Protein AF-A0A6A3S719-F1 (afdb_monomer_lite)

Foldseek 3Di:
DDDDDDDDDDDDDDDDDDDPDDDDDPPPPDPPPPPPVVVLLVVLVVVLVVQLVVLLVCQLPVNDPDDPDDQDPVSVCCLQCPPVLLVLLQVQLQVQQPPPRDDSLLVVLLVVVVVLCVVVVHDLVCLQDPVCCVVRVCNPVSDDSVSSVSSVVSNVCSVVPVPPDVPDDQPVPNDPPSVVVSVVVSVVSCCSNRPDPPSDDDDDDDDDDDDDDPVPVVVPPDDDDDPVPDDDD

InterPro domains:
  IPR029526 PiggyBac transposable element-derived protein [PF13843] (102-215)

Radius of gyration: 30.44 Å; chains: 1; bounding box: 66×51×104 Å

Organism: NCBI:txid53985

pLDDT: mean 74.03, std 17.92, range [33.59, 93.44]

Secondary structure (DSSP, 8-state):
--------------------SPPPPP----------HHHHHHHHHHHHHHHHHHHHHHHHHTT----SPPPPHHHHHHHHS-HHHHHHHHHHHHHHSTTSPPPHHHHHHHHHHHHHHHHHT--HHHHT-GGGTTT-GGGGTS--HHHHHHHHHHHHHGGGTT---TTS-PPTT---HHHHHHHHHHHHHHHHHH--TTT--PPP---------TTTGGGT------GGG----

Structure (mmCIF, N/CA/C/O backbone):
data_AF-A0A6A3S719-F1
#
_entry.id   AF-A0A6A3S719-F1
#
loop_
_atom_site.group_PDB
_atom_site.id
_atom_site.type_symbol
_atom_site.label_atom_id
_atom_site.label_alt_id
_atom_site.label_comp_id
_atom_site.label_asym_id
_atom_site.label_entity_id
_atom_site.label_seq_id
_atom_site.pdbx_PDB_ins_code
_atom_site.Cartn_x
_atom_site.Cartn_y
_atom_site.Cartn_z
_atom_site.occupancy
_atom_site.B_iso_or_equiv
_atom_site.auth_seq_id
_atom_site.auth_comp_id
_atom_site.auth_asym_id
_atom_site.auth_atom_id
_atom_site.pdbx_PDB_model_num
ATOM 1 N N . MET A 1 1 ? -31.106 7.020 76.640 1.00 35.53 1 MET A N 1
ATOM 2 C CA . MET A 1 1 ? -29.972 7.706 77.283 1.00 35.53 1 MET A CA 1
ATOM 3 C C . MET A 1 1 ? -28.750 6.840 77.066 1.00 35.53 1 MET A C 1
ATOM 5 O O . MET A 1 1 ? -28.859 5.635 77.247 1.00 35.53 1 MET A O 1
ATOM 9 N N . SER A 1 2 ? -27.704 7.479 76.549 1.00 37.97 2 SER A N 1
ATOM 10 C CA . SER A 1 2 ? -26.345 7.021 76.220 1.00 37.97 2 SER A CA 1
ATOM 11 C C . SER A 1 2 ? -25.646 6.345 77.423 1.00 37.97 2 SER A C 1
ATOM 13 O O . SER A 1 2 ? -26.167 6.447 78.529 1.00 37.97 2 SER A O 1
ATOM 15 N N . ASP A 1 3 ? -24.557 5.576 77.336 1.00 33.59 3 ASP A N 1
ATOM 16 C CA . ASP A 1 3 ? -23.326 5.623 76.527 1.00 33.59 3 ASP A CA 1
ATOM 17 C C . ASP A 1 3 ? -22.765 4.181 76.374 1.00 33.59 3 ASP A C 1
ATOM 19 O O . ASP A 1 3 ? -22.961 3.353 77.258 1.00 33.59 3 ASP A O 1
ATOM 23 N N . THR A 1 4 ? -22.316 3.745 75.192 1.00 44.72 4 THR A N 1
ATOM 24 C CA . THR A 1 4 ? -20.926 3.770 74.674 1.00 44.72 4 THR A CA 1
ATOM 25 C C . THR A 1 4 ? -19.952 2.858 75.431 1.00 44.72 4 THR A C 1
ATOM 27 O O . THR A 1 4 ? -19.555 3.191 76.535 1.00 44.72 4 THR A O 1
ATOM 30 N N . GLU A 1 5 ? -19.485 1.781 74.785 1.00 36.22 5 GLU A N 1
ATOM 31 C CA . GLU A 1 5 ? -18.048 1.468 74.708 1.00 36.22 5 GLU A CA 1
ATOM 32 C C . GLU A 1 5 ? -17.743 0.488 73.562 1.00 36.22 5 GLU A C 1
ATOM 34 O O . GLU A 1 5 ? -18.238 -0.636 73.489 1.00 36.22 5 GLU A O 1
ATOM 39 N N . SER A 1 6 ? -16.935 0.983 72.626 1.00 44.44 6 SER A N 1
ATOM 40 C CA . SER A 1 6 ? -16.323 0.252 71.523 1.00 44.44 6 SER A CA 1
ATOM 41 C C . SER A 1 6 ? -15.226 -0.670 72.045 1.00 44.44 6 SER A C 1
ATOM 43 O O . SER A 1 6 ? -14.416 -0.266 72.875 1.00 44.44 6 SER A O 1
ATOM 45 N N . SER A 1 7 ? -15.111 -1.876 71.496 1.00 36.59 7 SER A N 1
ATOM 46 C CA . SER A 1 7 ? -13.895 -2.683 71.626 1.00 36.59 7 SER A CA 1
ATOM 47 C C . SER A 1 7 ? -13.663 -3.481 70.349 1.00 36.59 7 SER A C 1
ATOM 49 O O . SER A 1 7 ? -14.271 -4.518 70.097 1.00 36.59 7 SER A O 1
ATOM 51 N N . SER A 1 8 ? -12.768 -2.937 69.529 1.00 41.28 8 SER A N 1
ATOM 52 C CA . SER A 1 8 ? -12.088 -3.600 68.425 1.00 41.28 8 SER A CA 1
ATOM 53 C C . SER A 1 8 ? -11.378 -4.864 68.911 1.00 41.28 8 SER A C 1
ATOM 55 O O . SER A 1 8 ? -10.509 -4.781 69.778 1.00 41.28 8 SER A O 1
ATOM 57 N N . SER A 1 9 ? -11.692 -6.014 68.323 1.00 39.50 9 SER A N 1
ATOM 58 C CA . SER A 1 9 ? -10.885 -7.229 68.459 1.00 39.50 9 SER A CA 1
ATOM 59 C C . SER A 1 9 ? -10.387 -7.638 67.077 1.00 39.50 9 SER A C 1
ATOM 61 O O . SER A 1 9 ? -11.116 -8.196 66.262 1.00 39.50 9 SER A O 1
ATOM 63 N N . SER A 1 10 ? -9.132 -7.282 66.809 1.00 38.84 10 SER A N 1
ATOM 64 C CA . SER A 1 10 ? -8.313 -7.848 65.737 1.00 38.84 10 SER A CA 1
ATOM 65 C C . SER A 1 10 ? -8.195 -9.371 65.913 1.00 38.84 10 SER A C 1
ATOM 67 O O . SER A 1 10 ? -8.309 -9.857 67.043 1.00 38.84 10 SER A O 1
ATOM 69 N N . PRO A 1 11 ? -7.983 -10.135 64.828 1.00 41.12 11 PRO A N 1
ATOM 70 C CA . PRO A 1 11 ? -8.066 -11.586 64.873 1.00 41.12 11 PRO A CA 1
ATOM 71 C C . PRO A 1 11 ? -6.915 -12.163 65.697 1.00 41.12 11 PRO A C 1
ATOM 73 O O . PRO A 1 11 ? -5.758 -11.773 65.552 1.00 41.12 11 PRO A O 1
ATOM 76 N N . SER A 1 12 ? -7.261 -13.083 66.593 1.00 41.91 12 SER A N 1
ATOM 77 C CA . SER A 1 12 ? -6.307 -13.852 67.376 1.00 41.91 12 SER A CA 1
ATOM 78 C C . SER A 1 12 ? -5.638 -14.894 66.482 1.00 41.91 12 SER A C 1
ATOM 80 O O . SER A 1 12 ? -6.240 -15.926 66.177 1.00 41.91 12 SER A O 1
ATOM 82 N N . ASP A 1 13 ? -4.390 -14.636 66.109 1.00 43.12 13 ASP A N 1
ATOM 83 C CA . ASP A 1 13 ? -3.469 -15.676 65.670 1.00 43.12 13 ASP A CA 1
ATOM 84 C C . ASP A 1 13 ? -3.176 -16.590 66.862 1.00 43.12 13 ASP A C 1
ATOM 86 O O . ASP A 1 13 ? -2.492 -16.209 67.812 1.00 43.12 13 ASP A O 1
ATOM 90 N N . ASN A 1 14 ? -3.722 -17.803 66.833 1.00 43.25 14 ASN A N 1
ATOM 91 C CA . ASN A 1 14 ? -3.217 -18.894 67.653 1.00 43.25 14 ASN A CA 1
ATOM 92 C C . ASN A 1 14 ? -3.206 -20.170 66.811 1.00 43.25 14 ASN A C 1
ATOM 94 O O . ASN A 1 14 ? -4.228 -20.826 66.598 1.00 43.25 14 ASN A O 1
ATOM 98 N N . GLU A 1 15 ? -2.018 -20.484 66.302 1.00 47.81 15 GLU A N 1
ATOM 99 C CA . GLU A 1 15 ? -1.696 -21.745 65.654 1.00 47.81 15 GLU A CA 1
ATOM 100 C C . GLU A 1 15 ? -1.788 -22.901 66.660 1.00 47.81 15 GLU A C 1
ATOM 102 O O . GLU A 1 15 ? -1.109 -22.928 67.685 1.00 47.81 15 GLU A O 1
ATOM 107 N N . GLY A 1 16 ? -2.607 -23.898 66.327 1.00 38.47 16 GLY A N 1
ATOM 108 C CA . GLY A 1 16 ? -2.650 -25.208 66.971 1.00 38.47 16 GLY A CA 1
ATOM 109 C C . GLY A 1 16 ? -2.831 -26.279 65.899 1.00 38.47 16 GLY A C 1
ATOM 110 O O . GLY A 1 16 ? -3.941 -26.546 65.450 1.00 38.47 16 GLY A O 1
ATOM 111 N N . CYS A 1 17 ? -1.712 -26.835 65.441 1.00 45.47 17 CYS A N 1
ATOM 112 C CA . CYS A 1 17 ? -1.585 -27.780 64.334 1.00 45.47 17 CYS A CA 1
ATOM 113 C C . CYS A 1 17 ? -2.404 -29.073 64.523 1.00 45.47 17 CYS A C 1
ATOM 115 O O . CYS A 1 17 ? -2.189 -29.803 65.487 1.00 45.47 17 CYS A O 1
ATOM 117 N N . SER A 1 18 ? -3.284 -29.388 63.562 1.00 45.81 18 SER A N 1
ATOM 118 C CA . SER A 1 18 ? -3.719 -30.756 63.226 1.00 45.81 18 SER A CA 1
ATOM 119 C C . SER A 1 18 ? -4.665 -30.730 62.016 1.00 45.81 18 SER A C 1
ATOM 121 O O . SER A 1 18 ? -5.883 -30.751 62.182 1.00 45.81 18 SER A O 1
ATOM 123 N N . SER A 1 19 ? -4.113 -30.650 60.800 1.00 47.03 19 SER A N 1
ATOM 124 C CA . SER A 1 19 ? -4.704 -31.187 59.556 1.00 47.03 19 SER A CA 1
ATOM 125 C C . SER A 1 19 ? -3.954 -30.617 58.348 1.00 47.03 19 SER A C 1
ATOM 127 O O . SER A 1 19 ? -4.382 -29.639 57.739 1.00 47.03 19 SER A O 1
ATOM 129 N N . THR A 1 20 ? -2.862 -31.262 57.946 1.00 52.44 20 THR A N 1
ATOM 130 C CA . THR A 1 20 ? -2.285 -31.161 56.593 1.00 52.44 20 THR A CA 1
ATOM 131 C C . THR A 1 20 ? -3.167 -31.895 55.572 1.00 52.44 20 THR A C 1
ATOM 133 O O . THR A 1 20 ? -2.703 -32.724 54.795 1.00 52.44 20 THR A O 1
ATOM 136 N N . ALA A 1 21 ? -4.469 -31.620 55.591 1.00 61.06 21 ALA A N 1
ATOM 137 C CA . ALA A 1 21 ? -5.407 -32.084 54.584 1.00 61.06 21 ALA A CA 1
ATOM 138 C C . ALA A 1 21 ? -5.881 -30.866 53.802 1.00 61.06 21 ALA A C 1
ATOM 140 O O . ALA A 1 21 ? -6.332 -29.882 54.394 1.00 61.06 21 ALA A O 1
ATOM 141 N N . TRP A 1 22 ? -5.755 -30.942 52.479 1.00 58.97 22 TRP A N 1
ATOM 142 C CA . TRP A 1 22 ? -6.372 -30.002 51.555 1.00 58.97 22 TRP A CA 1
ATOM 143 C C . TRP A 1 22 ? -7.837 -29.810 51.956 1.00 58.97 22 TRP A C 1
ATOM 145 O O . TRP A 1 22 ? -8.610 -30.768 51.955 1.00 58.97 22 TRP A O 1
ATOM 155 N N . ARG A 1 23 ? -8.210 -28.591 52.352 1.00 68.50 23 ARG A N 1
ATOM 156 C CA . ARG A 1 23 ? -9.617 -28.232 52.519 1.00 68.50 23 ARG A CA 1
ATOM 157 C C . ARG A 1 23 ? -10.106 -27.704 51.187 1.00 68.50 23 ARG A C 1
ATOM 159 O O . ARG A 1 23 ? -9.498 -26.794 50.629 1.00 68.50 23 ARG A O 1
ATOM 166 N N . PHE A 1 24 ? -11.183 -28.296 50.688 1.00 65.56 24 PHE A N 1
ATOM 167 C CA . PHE A 1 24 ? -11.928 -27.699 49.595 1.00 65.56 24 PHE A CA 1
ATOM 168 C C . PHE A 1 24 ? -12.425 -26.335 50.068 1.00 65.56 24 PHE A C 1
ATOM 170 O O . PHE A 1 24 ? -12.977 -26.214 51.162 1.00 65.56 24 PHE A O 1
ATOM 177 N N . VAL A 1 25 ? -12.145 -25.308 49.274 1.00 70.56 25 VAL A N 1
ATOM 178 C CA . VAL A 1 25 ? -12.815 -24.020 49.418 1.00 70.56 25 VAL A CA 1
ATOM 179 C C . VAL A 1 25 ? -14.273 -24.283 49.060 1.00 70.56 25 VAL A C 1
ATOM 181 O O . VAL A 1 25 ? -14.524 -24.904 48.026 1.00 70.56 25 VAL A O 1
ATOM 184 N N . ASP A 1 26 ? -15.209 -23.889 49.926 1.00 70.94 26 ASP A N 1
ATOM 185 C CA . ASP A 1 26 ? -16.631 -23.927 49.587 1.00 70.94 26 ASP A CA 1
ATOM 186 C C . ASP A 1 26 ? -16.804 -23.131 48.300 1.00 70.94 26 ASP A C 1
ATOM 188 O O . ASP A 1 26 ? -16.443 -21.954 48.262 1.00 70.94 26 ASP A O 1
ATOM 192 N N . ASP A 1 27 ? -17.266 -23.806 47.247 1.00 62.12 27 ASP A N 1
ATOM 193 C CA . ASP A 1 27 ? -17.420 -23.224 45.921 1.00 62.12 27 ASP A CA 1
ATOM 194 C C . ASP A 1 27 ? -18.345 -22.011 46.091 1.00 62.12 27 ASP A C 1
ATOM 196 O O . ASP A 1 27 ? -19.532 -22.198 46.406 1.00 62.12 27 ASP A O 1
ATOM 200 N N . PRO A 1 28 ? -17.845 -20.757 46.003 1.00 65.56 28 PRO A N 1
ATOM 201 C CA . PRO A 1 28 ? -18.764 -19.644 45.949 1.00 65.56 28 PRO A CA 1
ATOM 202 C C . PRO A 1 28 ? -19.622 -19.948 44.733 1.00 65.56 28 PRO A C 1
ATOM 204 O O . PRO A 1 28 ? -19.086 -20.273 43.677 1.00 65.56 28 PRO A O 1
ATOM 207 N N . ASN A 1 29 ? -20.941 -19.928 44.908 1.00 55.78 29 ASN A N 1
ATOM 208 C CA . ASN A 1 29 ? -21.898 -20.162 43.838 1.00 55.78 29 ASN A CA 1
ATOM 209 C C . ASN A 1 29 ? -21.745 -19.001 42.838 1.00 55.78 29 ASN A C 1
ATOM 211 O O . ASN A 1 29 ? -22.467 -18.005 42.877 1.00 55.78 29 ASN A O 1
ATOM 215 N N . MET A 1 30 ? -20.679 -19.064 42.047 1.00 56.66 30 MET A N 1
ATOM 216 C CA . MET A 1 30 ? -20.214 -18.033 41.153 1.00 56.66 30 MET A CA 1
ATOM 217 C C . MET A 1 30 ? -20.918 -18.363 39.856 1.00 56.66 30 MET A C 1
ATOM 219 O O . MET A 1 30 ? -20.420 -19.112 39.018 1.00 56.66 30 MET A O 1
ATOM 223 N N . GLU A 1 31 ? -22.139 -17.850 39.727 1.00 54.09 31 GLU A N 1
ATOM 224 C CA . GLU A 1 31 ? -22.754 -17.713 38.419 1.00 54.09 31 GLU A CA 1
ATOM 225 C C . GLU A 1 31 ? -21.826 -16.819 37.593 1.00 54.09 31 GLU A C 1
ATOM 227 O O . GLU A 1 31 ? -21.892 -15.590 37.637 1.00 54.09 31 GLU A O 1
ATOM 232 N N . LEU A 1 32 ? -20.915 -17.452 36.853 1.00 54.19 32 LEU A N 1
ATOM 233 C CA . LEU A 1 32 ? -20.286 -16.857 35.691 1.00 54.19 32 LEU A CA 1
ATOM 234 C C . LEU A 1 32 ? -21.426 -16.584 34.716 1.00 54.19 32 LEU A C 1
ATOM 236 O O . LEU A 1 32 ? -21.787 -17.433 33.902 1.00 54.19 32 LEU A O 1
ATOM 240 N N . ARG A 1 33 ? -22.036 -15.402 34.837 1.00 55.09 33 ARG A N 1
ATOM 241 C CA . ARG A 1 33 ? -22.803 -14.816 33.748 1.00 55.09 33 ARG A CA 1
ATOM 242 C C . ARG A 1 33 ? -21.819 -14.611 32.611 1.00 55.09 33 ARG A C 1
ATOM 244 O O . ARG A 1 33 ? -21.124 -13.603 32.544 1.00 55.09 33 ARG A O 1
ATOM 251 N N . VAL A 1 34 ? -21.703 -15.626 31.767 1.00 58.56 34 VAL A N 1
ATOM 252 C CA . VAL A 1 34 ? -21.145 -15.465 30.436 1.00 58.56 34 VAL A CA 1
ATOM 253 C C . VAL A 1 34 ? -22.213 -14.670 29.700 1.00 58.56 34 VAL A C 1
ATOM 255 O O . VAL A 1 34 ? -23.157 -15.247 29.165 1.00 58.56 34 VAL A O 1
ATOM 258 N N . ASP A 1 35 ? -22.136 -13.340 29.800 1.00 64.56 35 ASP A N 1
ATOM 259 C CA . ASP A 1 35 ? -22.838 -12.465 28.865 1.00 64.56 35 ASP A CA 1
ATOM 260 C C . ASP A 1 35 ? -22.552 -12.984 27.454 1.00 64.56 35 ASP A C 1
ATOM 262 O O . ASP A 1 35 ? -21.458 -13.502 27.200 1.00 64.56 35 ASP A O 1
ATOM 266 N N . ASP A 1 36 ? -23.538 -12.905 26.561 1.00 79.62 36 ASP A N 1
ATOM 267 C CA . ASP A 1 36 ? -23.387 -13.408 25.201 1.00 79.62 36 ASP A CA 1
ATOM 268 C C . ASP A 1 36 ? -22.171 -12.728 24.550 1.00 79.62 36 ASP A C 1
ATOM 270 O O . ASP A 1 36 ? -22.167 -11.529 24.248 1.00 79.62 36 ASP A O 1
ATOM 274 N N . VAL A 1 37 ? -21.084 -13.494 24.431 1.00 82.12 37 VAL A N 1
ATOM 275 C CA . VAL A 1 37 ? -19.787 -13.009 23.953 1.00 82.12 37 VAL A CA 1
ATOM 276 C C . VAL A 1 37 ? -19.943 -12.481 22.530 1.00 82.12 37 VAL A C 1
ATOM 278 O O . VAL A 1 37 ? -19.274 -11.517 22.163 1.00 82.12 37 VAL A O 1
ATOM 281 N N . GLU A 1 38 ? -20.855 -13.060 21.745 1.00 83.19 38 GLU A N 1
ATOM 282 C CA . GLU A 1 38 ? -21.141 -12.608 20.388 1.00 83.19 38 GLU A CA 1
ATOM 283 C C . GLU A 1 38 ? -21.769 -11.212 20.396 1.00 83.19 38 GLU A C 1
ATOM 285 O O . GLU A 1 38 ? -21.301 -10.336 19.668 1.00 83.19 38 GLU A O 1
ATOM 290 N N . ASP A 1 39 ? -22.745 -10.957 21.270 1.00 86.25 39 ASP A N 1
ATOM 291 C CA . ASP A 1 39 ? -23.367 -9.634 21.405 1.00 86.25 39 ASP A CA 1
ATOM 292 C C . ASP A 1 39 ? -22.363 -8.574 21.873 1.00 86.25 39 ASP A C 1
ATOM 294 O O . ASP A 1 39 ? -22.350 -7.450 21.355 1.00 86.25 39 ASP A O 1
ATOM 298 N N . PHE A 1 40 ? -21.479 -8.928 22.812 1.00 87.81 40 PHE A N 1
ATOM 299 C CA . PHE A 1 40 ? -20.405 -8.040 23.255 1.00 87.81 40 PHE A CA 1
ATOM 300 C C . PHE A 1 40 ? -19.447 -7.692 22.105 1.00 87.81 40 PHE A C 1
ATOM 302 O O . PHE A 1 40 ? -19.190 -6.511 21.851 1.00 87.81 40 PHE A O 1
ATOM 309 N N . LEU A 1 41 ? -18.955 -8.701 21.376 1.00 88.94 41 LEU A N 1
ATOM 310 C CA . LEU A 1 41 ? -18.045 -8.507 20.244 1.00 88.94 41 LEU A CA 1
ATOM 311 C C . LEU A 1 41 ? -18.709 -7.715 19.109 1.00 88.94 41 LEU A C 1
ATOM 313 O O . LEU A 1 41 ? -18.093 -6.805 18.554 1.00 88.94 41 LEU A O 1
ATOM 317 N N . LEU A 1 42 ? -19.975 -8.001 18.795 1.00 89.31 42 LEU A N 1
ATOM 318 C CA . LEU A 1 42 ? -20.746 -7.265 17.791 1.00 89.31 42 LEU A CA 1
ATOM 319 C C . LEU A 1 42 ? -20.964 -5.804 18.193 1.00 89.31 42 LEU A C 1
ATOM 321 O O . LEU A 1 42 ? -20.892 -4.916 17.340 1.00 89.31 42 LEU A O 1
ATOM 325 N N . CYS A 1 43 ? -21.223 -5.537 19.475 1.00 89.69 43 CYS A N 1
ATOM 326 C CA . CYS A 1 43 ? -21.356 -4.179 19.995 1.00 89.69 43 CYS A CA 1
ATOM 327 C C . CYS A 1 43 ? -20.050 -3.391 19.815 1.00 89.69 43 CYS A C 1
ATOM 329 O O . CYS A 1 43 ? -20.061 -2.302 19.234 1.00 89.69 43 CYS A O 1
ATOM 331 N N . LYS A 1 44 ? -18.918 -3.986 20.212 1.00 91.19 44 LYS A N 1
ATOM 332 C CA . LYS A 1 44 ? -17.582 -3.401 20.035 1.00 91.19 44 LYS A CA 1
ATOM 333 C C . LYS A 1 44 ? -17.253 -3.135 18.567 1.00 91.19 44 LYS A C 1
ATOM 335 O O . LYS A 1 44 ? -16.907 -2.007 18.217 1.00 91.19 44 LYS A O 1
ATOM 340 N N . ALA A 1 45 ? -17.481 -4.115 17.692 1.00 90.06 45 ALA A N 1
ATOM 341 C CA . ALA A 1 45 ? -17.245 -3.973 16.258 1.00 90.06 45 ALA A CA 1
ATOM 342 C C . ALA A 1 45 ? -18.083 -2.843 15.633 1.00 90.06 45 ALA A C 1
ATOM 344 O O . ALA A 1 45 ? -17.584 -2.077 14.812 1.00 90.06 45 ALA A O 1
ATOM 345 N N . ARG A 1 46 ? -19.353 -2.683 16.029 1.00 91.38 46 ARG A N 1
ATOM 346 C CA . ARG A 1 46 ? -20.207 -1.592 15.522 1.00 91.38 46 ARG A CA 1
ATOM 347 C C . ARG A 1 46 ? -19.689 -0.211 15.928 1.00 91.38 46 ARG A C 1
ATOM 349 O O . ARG A 1 46 ? -19.689 0.699 15.098 1.00 91.38 46 ARG A O 1
ATOM 356 N N . ASN A 1 47 ? -19.243 -0.054 17.173 1.00 91.38 47 ASN A N 1
ATOM 357 C CA . ASN A 1 47 ? -18.685 1.210 17.661 1.00 91.38 47 ASN A CA 1
ATOM 358 C C . ASN A 1 47 ? -17.355 1.547 16.972 1.00 91.38 47 ASN A C 1
ATOM 360 O O . ASN A 1 47 ? -17.139 2.688 16.548 1.00 91.38 47 ASN A O 1
ATOM 364 N N . GLU A 1 48 ? -16.491 0.542 16.814 1.00 92.75 48 GLU A N 1
ATOM 365 C CA . GLU A 1 48 ? -15.220 0.665 16.105 1.00 92.75 48 GLU A CA 1
ATOM 366 C C . GLU A 1 48 ? -15.445 1.074 14.644 1.00 92.75 48 GLU A C 1
ATOM 368 O O . GLU A 1 48 ? -14.906 2.090 14.207 1.00 92.75 48 GLU A O 1
ATOM 373 N N . VAL A 1 49 ? -16.319 0.369 13.914 1.00 92.06 49 VAL A N 1
ATOM 374 C CA . VAL A 1 49 ? -16.623 0.657 12.502 1.00 92.06 49 VAL A CA 1
ATOM 375 C C . VAL A 1 49 ? -17.095 2.095 12.306 1.00 92.06 49 VAL A C 1
ATOM 377 O O . VAL A 1 49 ? -16.633 2.759 11.380 1.00 92.06 49 VAL A O 1
ATOM 380 N N . ASN A 1 50 ? -17.975 2.608 13.169 1.00 88.75 50 ASN A N 1
ATOM 381 C CA . ASN A 1 50 ? -18.443 3.991 13.060 1.00 88.75 50 ASN A CA 1
ATOM 382 C C . ASN A 1 50 ? -17.284 4.988 13.187 1.00 88.75 50 ASN A C 1
ATOM 384 O O . ASN A 1 50 ? -17.141 5.878 12.347 1.00 88.75 50 ASN A O 1
ATOM 388 N N . THR A 1 51 ? -16.415 4.785 14.177 1.00 90.50 51 THR A N 1
ATOM 389 C CA . THR A 1 51 ? -15.259 5.656 14.422 1.00 90.50 51 THR A CA 1
ATOM 390 C C . THR A 1 51 ? -14.242 5.577 13.281 1.00 90.50 51 THR A C 1
ATOM 392 O O . THR A 1 51 ? -13.768 6.603 12.792 1.00 90.50 51 THR A O 1
ATOM 395 N N . VAL A 1 52 ? -13.930 4.370 12.803 1.00 90.94 52 VAL A N 1
ATOM 396 C CA . VAL A 1 52 ? -13.013 4.157 11.674 1.00 90.94 52 VAL A CA 1
ATOM 397 C C . VAL A 1 52 ? -13.567 4.809 10.405 1.00 90.94 52 VAL A C 1
ATOM 399 O O . VAL A 1 52 ? -12.841 5.515 9.704 1.00 90.94 52 VAL A O 1
ATOM 402 N N . LEU A 1 53 ? -14.865 4.652 10.122 1.00 87.81 53 LEU A N 1
ATOM 403 C CA . LEU A 1 53 ? -15.514 5.297 8.978 1.00 87.81 53 LEU A CA 1
ATOM 404 C C . LEU A 1 53 ? -15.465 6.825 9.071 1.00 87.81 53 LEU A C 1
ATOM 406 O O . LEU A 1 53 ? -15.274 7.483 8.048 1.00 87.81 53 LEU A O 1
ATOM 410 N N . GLU A 1 54 ? -15.627 7.400 10.260 1.00 86.44 54 GLU A N 1
ATOM 411 C CA . GLU A 1 54 ? -15.481 8.841 10.473 1.00 86.44 54 GLU A CA 1
ATOM 412 C C . GLU A 1 54 ? -14.048 9.315 10.229 1.00 86.44 54 GLU A C 1
ATOM 414 O O . GLU A 1 54 ? -13.854 10.303 9.519 1.00 86.44 54 GLU A O 1
ATOM 419 N N . ARG A 1 55 ? -13.038 8.588 10.723 1.00 88.62 55 ARG A N 1
ATOM 420 C CA . ARG A 1 55 ? -11.622 8.904 10.469 1.00 88.62 55 ARG A CA 1
ATOM 421 C C . ARG A 1 55 ? -11.278 8.819 8.983 1.00 88.62 55 ARG A C 1
ATOM 423 O O . ARG A 1 55 ? -10.649 9.734 8.452 1.00 88.62 55 ARG A O 1
ATOM 430 N N . LEU A 1 56 ? -11.748 7.778 8.293 1.00 87.62 56 LEU A N 1
ATOM 431 C CA . LEU A 1 56 ? -11.580 7.617 6.845 1.00 87.62 56 LEU A CA 1
ATOM 432 C C . LEU A 1 56 ? -12.228 8.772 6.068 1.00 87.62 56 LEU A C 1
ATOM 434 O O . LEU A 1 56 ? -11.606 9.344 5.171 1.00 87.62 56 LEU A O 1
ATOM 438 N N . ARG A 1 57 ? -13.455 9.167 6.437 1.00 81.50 57 ARG A N 1
ATOM 439 C CA . ARG A 1 57 ? -14.124 10.332 5.836 1.00 81.50 57 ARG A CA 1
ATOM 440 C C . ARG A 1 57 ? -13.367 11.624 6.125 1.00 81.50 57 ARG A C 1
ATOM 442 O O . ARG A 1 57 ? -13.145 12.394 5.199 1.00 81.50 57 ARG A O 1
ATOM 449 N N . GLY A 1 58 ? -12.939 11.838 7.368 1.00 80.88 58 GLY A N 1
ATOM 450 C CA . GLY A 1 58 ? -12.196 13.024 7.789 1.00 80.88 58 GLY A CA 1
ATOM 451 C C . GLY A 1 58 ? -10.890 13.198 7.017 1.00 80.88 58 GLY A C 1
ATOM 452 O O . GLY A 1 58 ? -10.600 14.304 6.561 1.00 80.88 58 GLY A O 1
ATOM 453 N N . ARG A 1 59 ? -10.154 12.103 6.785 1.00 79.50 59 ARG A N 1
ATOM 454 C CA . ARG A 1 59 ? -8.951 12.110 5.939 1.00 79.50 59 ARG A CA 1
ATOM 455 C C . ARG A 1 59 ? -9.266 12.424 4.478 1.00 79.50 59 ARG A C 1
ATOM 457 O O . ARG A 1 59 ? -8.520 13.170 3.856 1.00 79.50 59 ARG A O 1
ATOM 464 N N . LYS A 1 60 ? -10.387 11.925 3.949 1.00 73.12 60 LYS A N 1
ATOM 465 C CA . LYS A 1 60 ? -10.819 12.207 2.572 1.00 73.12 60 LYS A CA 1
ATOM 466 C C . LYS A 1 60 ? -11.276 13.659 2.363 1.00 73.12 60 LYS A C 1
ATOM 468 O O . LYS A 1 60 ? -11.021 14.228 1.306 1.00 73.12 60 LYS A O 1
ATOM 473 N N . THR A 1 61 ? -12.008 14.247 3.311 1.00 65.44 61 THR A N 1
ATOM 474 C CA . THR A 1 61 ? -12.698 15.540 3.111 1.00 65.44 61 THR A CA 1
ATOM 475 C C . THR A 1 61 ? -12.079 16.709 3.873 1.00 65.44 61 THR A C 1
ATOM 477 O O . THR A 1 61 ? -12.628 17.811 3.839 1.00 65.44 61 THR A O 1
ATOM 480 N N . GLY A 1 62 ? -10.960 16.501 4.577 1.00 62.44 62 GLY A N 1
ATOM 481 C CA . GLY A 1 62 ? -10.323 17.537 5.396 1.00 62.44 62 GLY A CA 1
ATOM 482 C C . GLY A 1 62 ? -11.224 18.049 6.526 1.00 62.44 62 GLY A C 1
ATOM 483 O O . GLY A 1 62 ? -11.140 19.216 6.899 1.00 62.44 62 GLY A O 1
ATOM 484 N N . GLY A 1 63 ? -12.135 17.207 7.029 1.00 57.84 63 GLY A N 1
ATOM 485 C CA . GLY A 1 63 ? -13.114 17.580 8.059 1.00 57.84 63 GLY A CA 1
ATOM 486 C C . GLY A 1 63 ? -14.325 18.377 7.554 1.00 57.84 63 GLY A C 1
ATOM 487 O O . GLY A 1 63 ? -15.174 18.766 8.354 1.00 57.84 63 GLY A O 1
ATOM 488 N N . GLY A 1 64 ? -14.447 18.608 6.242 1.00 55.50 64 GLY A N 1
ATOM 489 C CA . GLY A 1 64 ? -15.642 19.200 5.645 1.00 55.50 64 GLY A CA 1
ATOM 490 C C . GLY A 1 64 ? -16.771 18.180 5.481 1.00 55.50 64 GLY A C 1
ATOM 491 O O . GLY A 1 64 ? -16.531 17.025 5.115 1.00 55.50 64 GLY A O 1
ATOM 492 N N . VAL A 1 65 ? -18.015 18.614 5.709 1.00 52.16 65 VAL A N 1
ATOM 493 C CA . VAL A 1 65 ? -19.223 17.861 5.340 1.00 52.16 65 VAL A CA 1
ATOM 494 C C . VAL A 1 65 ? -19.277 17.8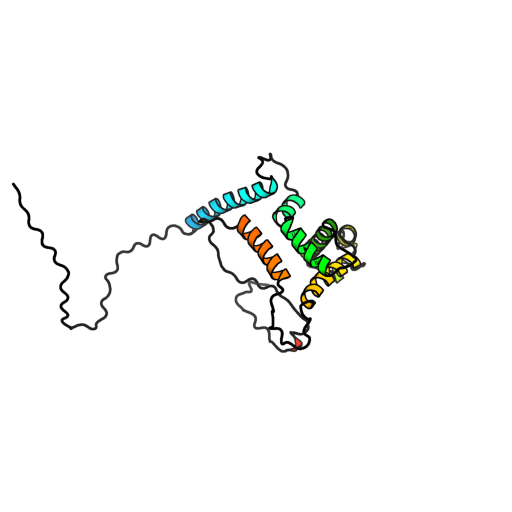00 3.813 1.00 52.16 65 VAL A C 1
ATOM 496 O O . VAL A 1 65 ? -19.793 18.706 3.167 1.00 52.16 65 VAL A O 1
ATOM 499 N N . SER A 1 66 ? -18.687 16.764 3.218 1.00 56.41 66 SER A N 1
ATOM 500 C CA . SER A 1 66 ? -18.870 16.511 1.791 1.00 56.41 66 SER A CA 1
ATOM 501 C C . SER A 1 66 ? -20.162 15.736 1.602 1.00 56.41 66 SER A C 1
ATOM 503 O O . SER A 1 66 ? -20.291 14.593 2.047 1.00 56.41 66 SER A O 1
ATOM 505 N N . GLU A 1 67 ? -21.083 16.360 0.877 1.00 56.56 67 GLU A N 1
ATOM 506 C CA . GLU A 1 67 ? -22.175 15.695 0.177 1.00 56.56 67 GLU A CA 1
ATOM 507 C C . GLU A 1 67 ? -21.653 14.507 -0.648 1.00 56.56 67 GLU A C 1
ATOM 509 O O . GLU A 1 67 ? -20.456 14.415 -0.941 1.00 56.56 67 GLU A O 1
ATOM 514 N N . GLN A 1 68 ? -22.574 13.603 -0.989 1.00 59.84 68 GLN A N 1
ATOM 515 C CA . GLN A 1 68 ? -22.417 12.294 -1.638 1.00 59.84 68 GLN A CA 1
ATOM 516 C C . GLN A 1 68 ? -21.592 12.327 -2.944 1.00 59.84 68 GLN A C 1
ATOM 518 O O . GLN A 1 68 ? -22.098 12.086 -4.038 1.00 59.84 68 GLN A O 1
ATOM 523 N N . ARG A 1 69 ? -20.292 12.602 -2.850 1.00 68.00 69 ARG A N 1
ATOM 524 C CA . ARG A 1 69 ? -19.347 12.507 -3.957 1.00 68.00 69 ARG A CA 1
ATOM 525 C C . ARG A 1 69 ? -18.900 11.056 -4.085 1.00 68.00 69 ARG A C 1
ATOM 527 O O . ARG A 1 69 ? -18.438 10.457 -3.111 1.00 68.00 69 ARG A O 1
ATOM 534 N N . SER A 1 70 ? -19.000 10.513 -5.296 1.00 72.62 70 SER A N 1
ATOM 535 C CA . SER A 1 70 ? -18.475 9.188 -5.637 1.00 72.62 70 SER A CA 1
ATOM 536 C C . SER A 1 70 ? -17.016 9.055 -5.192 1.00 72.62 70 SER A C 1
ATOM 538 O O . SER A 1 70 ? -16.207 9.948 -5.452 1.00 72.62 70 SER A O 1
ATOM 540 N N . VAL A 1 71 ? -16.685 7.957 -4.512 1.00 74.56 71 VAL A N 1
ATOM 541 C CA . VAL A 1 71 ? -15.309 7.632 -4.118 1.00 74.56 71 VAL A CA 1
ATOM 542 C C . VAL A 1 71 ? -14.536 7.205 -5.360 1.00 74.56 71 VAL A C 1
ATOM 544 O O . VAL A 1 71 ? -14.931 6.253 -6.030 1.00 74.56 71 VAL A O 1
ATOM 547 N N . SER A 1 72 ? -13.469 7.933 -5.685 1.00 81.00 72 SER A N 1
ATOM 548 C CA . SER A 1 72 ? -12.560 7.566 -6.771 1.00 81.00 72 SER A CA 1
ATOM 549 C C . SER A 1 72 ? -11.471 6.602 -6.278 1.00 81.00 72 SER A C 1
ATOM 551 O O . SER A 1 72 ? -11.209 6.518 -5.080 1.00 81.00 72 SER A O 1
ATOM 553 N N . VAL A 1 73 ? -10.810 5.884 -7.194 1.00 78.81 73 VAL A N 1
ATOM 554 C CA . VAL A 1 73 ? -9.644 5.043 -6.851 1.00 78.81 73 VAL A CA 1
ATOM 555 C C . VAL A 1 73 ? -8.511 5.891 -6.269 1.00 78.81 73 VAL A C 1
ATOM 557 O O . VAL A 1 73 ? -7.859 5.461 -5.324 1.00 78.81 73 VAL A O 1
ATOM 560 N N . ALA A 1 74 ? -8.322 7.114 -6.776 1.00 79.25 74 ALA A N 1
ATOM 561 C CA . ALA A 1 74 ? -7.343 8.051 -6.234 1.00 79.25 74 ALA A CA 1
ATOM 562 C C . ALA A 1 74 ? -7.662 8.408 -4.775 1.00 79.25 74 ALA A C 1
ATOM 564 O O . ALA A 1 74 ? -6.774 8.340 -3.937 1.00 79.25 74 ALA A O 1
ATOM 565 N N . ASP A 1 75 ? -8.939 8.640 -4.444 1.00 78.56 75 ASP A N 1
ATOM 566 C CA . ASP A 1 75 ? -9.351 8.928 -3.062 1.00 78.56 75 ASP A CA 1
ATOM 567 C C . ASP A 1 75 ? -8.991 7.775 -2.107 1.00 78.56 75 ASP A C 1
ATOM 569 O O . ASP A 1 75 ? -8.690 8.007 -0.941 1.00 78.56 75 ASP A O 1
ATOM 573 N N . ILE A 1 76 ? -9.066 6.524 -2.579 1.00 83.19 76 ILE A N 1
ATOM 574 C CA . ILE A 1 76 ? -8.711 5.343 -1.779 1.00 83.19 76 ILE A CA 1
ATOM 575 C C . ILE A 1 76 ? -7.194 5.260 -1.616 1.00 83.19 76 ILE A C 1
ATOM 577 O O . ILE A 1 76 ? -6.718 4.982 -0.519 1.00 83.19 76 ILE A O 1
ATOM 581 N N . LEU A 1 77 ? -6.436 5.506 -2.686 1.00 83.81 77 LEU A N 1
ATOM 582 C CA . LEU A 1 77 ? -4.978 5.499 -2.629 1.00 83.81 77 LEU A CA 1
ATOM 583 C C . LEU A 1 77 ? -4.454 6.595 -1.697 1.00 83.81 77 LEU A C 1
ATOM 585 O O . LEU A 1 77 ? -3.620 6.286 -0.857 1.00 83.81 77 LEU A O 1
ATOM 589 N N . ASP A 1 78 ? -5.000 7.810 -1.749 1.00 83.56 78 ASP A N 1
ATOM 590 C CA . ASP A 1 78 ? -4.576 8.940 -0.907 1.00 83.56 78 ASP A CA 1
ATOM 591 C C . ASP A 1 78 ? -4.775 8.680 0.597 1.00 83.56 78 ASP A C 1
ATOM 593 O O . ASP A 1 78 ? -4.035 9.198 1.436 1.00 83.56 78 ASP A O 1
ATOM 597 N N . VAL A 1 79 ? -5.756 7.847 0.966 1.00 86.81 79 VAL A N 1
ATOM 598 C CA . VAL A 1 79 ? -5.967 7.443 2.365 1.00 86.81 79 VAL A CA 1
ATOM 599 C C . VAL A 1 79 ? -4.786 6.627 2.895 1.00 86.81 79 VAL A C 1
ATOM 601 O O . VAL A 1 79 ? -4.405 6.811 4.052 1.00 86.81 79 VAL A O 1
ATOM 604 N N . TRP A 1 80 ? -4.225 5.742 2.065 1.00 85.88 80 TRP A N 1
ATOM 605 C CA . TRP A 1 80 ? -3.191 4.773 2.451 1.00 85.88 80 TRP A CA 1
ATOM 606 C C . TRP A 1 80 ? -1.773 5.166 2.012 1.00 85.88 80 TRP A C 1
ATOM 608 O O . TRP A 1 80 ? -0.797 4.671 2.571 1.00 85.88 80 TRP A O 1
ATOM 618 N N . LEU A 1 81 ? -1.655 6.053 1.027 1.00 87.44 81 LEU A N 1
ATOM 619 C CA . LEU A 1 81 ? -0.418 6.567 0.444 1.00 87.44 81 LEU A CA 1
ATOM 620 C C . LEU A 1 81 ? -0.392 8.089 0.574 1.00 87.44 81 LEU A C 1
ATOM 622 O O . LEU A 1 81 ? -0.321 8.809 -0.419 1.00 87.44 81 LEU A O 1
ATOM 626 N N . ASP A 1 82 ? -0.467 8.583 1.808 1.00 85.69 82 ASP A N 1
ATOM 627 C CA . ASP A 1 82 ? -0.401 10.022 2.036 1.00 85.69 82 ASP A CA 1
ATOM 628 C C . ASP A 1 82 ? 0.963 10.617 1.629 1.00 85.69 82 ASP A C 1
ATOM 630 O O . ASP A 1 82 ? 1.956 9.910 1.397 1.00 85.69 82 ASP A O 1
ATOM 634 N N . ASP A 1 83 ? 1.026 11.948 1.561 1.00 88.06 83 ASP A N 1
ATOM 635 C CA . ASP A 1 83 ? 2.232 12.677 1.157 1.00 88.06 83 ASP A CA 1
ATOM 636 C C . ASP A 1 83 ? 3.467 12.296 1.984 1.00 88.06 83 ASP A C 1
ATOM 638 O O . ASP A 1 83 ? 4.588 12.340 1.475 1.00 88.06 83 ASP A O 1
ATOM 642 N N . SER A 1 84 ? 3.291 11.898 3.249 1.00 89.00 84 SER A N 1
ATOM 643 C CA . SER A 1 84 ? 4.404 11.513 4.116 1.00 89.00 84 SER A CA 1
ATOM 644 C C . SER A 1 84 ? 5.025 10.185 3.678 1.00 89.00 84 SER A C 1
ATOM 646 O O . SER A 1 84 ? 6.255 10.074 3.604 1.00 89.00 84 SER A O 1
ATOM 648 N N . ILE A 1 85 ? 4.189 9.211 3.306 1.00 88.94 85 ILE A N 1
ATOM 649 C CA . ILE A 1 85 ? 4.618 7.910 2.786 1.00 88.94 85 ILE A CA 1
ATOM 650 C C . ILE A 1 85 ? 5.242 8.086 1.406 1.00 88.94 85 ILE A C 1
ATOM 652 O O . ILE A 1 85 ? 6.357 7.609 1.175 1.00 88.94 85 ILE A O 1
ATOM 656 N N . LEU A 1 86 ? 4.578 8.820 0.508 1.00 90.25 86 LEU A N 1
ATOM 657 C CA . LEU A 1 86 ? 5.089 9.067 -0.840 1.00 90.25 86 LEU A CA 1
ATOM 658 C C . LEU A 1 86 ? 6.423 9.818 -0.809 1.00 90.25 86 LEU A C 1
ATOM 660 O O . LEU A 1 86 ? 7.347 9.458 -1.540 1.00 90.25 86 LEU A O 1
ATOM 664 N N . LEU A 1 87 ? 6.575 10.815 0.067 1.00 91.06 87 LEU A N 1
ATOM 665 C CA . LEU A 1 87 ? 7.833 11.540 0.238 1.00 91.06 87 LEU A CA 1
ATOM 666 C C . LEU A 1 87 ? 8.935 10.638 0.800 1.00 91.06 87 LEU A C 1
ATOM 668 O O . LEU A 1 87 ? 10.070 10.682 0.316 1.00 91.06 87 LEU A O 1
ATOM 672 N N . ALA A 1 88 ? 8.620 9.814 1.803 1.00 89.12 88 ALA A N 1
ATOM 673 C CA . ALA A 1 88 ? 9.582 8.889 2.389 1.00 89.12 88 ALA A CA 1
ATOM 674 C C . ALA A 1 88 ? 10.058 7.853 1.361 1.00 89.12 88 ALA A C 1
ATOM 676 O O . ALA A 1 88 ? 11.265 7.621 1.245 1.00 89.12 88 ALA A O 1
ATOM 677 N N . PHE A 1 89 ? 9.131 7.302 0.577 1.00 88.69 89 PHE A N 1
ATOM 678 C CA . PHE A 1 89 ? 9.420 6.319 -0.459 1.00 88.69 89 PHE A CA 1
ATOM 679 C C . PHE A 1 89 ? 10.216 6.930 -1.618 1.00 88.69 89 PHE A C 1
ATOM 681 O O . PHE A 1 89 ? 11.255 6.403 -2.018 1.00 88.69 89 PHE A O 1
ATOM 688 N N . LYS A 1 90 ? 9.812 8.115 -2.084 1.00 90.69 90 LYS A N 1
ATOM 689 C CA . LYS A 1 90 ? 10.540 8.888 -3.095 1.00 90.69 90 LYS A CA 1
ATOM 690 C C . LYS A 1 90 ? 11.962 9.223 -2.650 1.00 90.69 90 LYS A C 1
ATOM 692 O O . LYS A 1 90 ? 12.897 9.067 -3.430 1.00 90.69 90 LYS A O 1
ATOM 697 N N . SER A 1 91 ? 12.144 9.673 -1.407 1.00 89.00 91 SER A N 1
ATOM 698 C CA . SER A 1 91 ? 13.469 9.966 -0.845 1.00 89.00 91 SER A CA 1
ATOM 699 C C . SER A 1 91 ? 14.360 8.725 -0.834 1.00 89.00 91 SER A C 1
ATOM 701 O O . SER A 1 91 ? 15.543 8.820 -1.155 1.00 89.00 91 SER A O 1
ATOM 703 N N . PHE A 1 92 ? 13.791 7.570 -0.486 1.00 86.69 92 PHE A N 1
ATOM 704 C CA . PHE A 1 92 ? 14.504 6.297 -0.460 1.00 86.69 92 PHE A CA 1
ATOM 705 C C . PHE A 1 92 ? 14.967 5.881 -1.861 1.00 86.69 92 PHE A C 1
ATOM 707 O O . PHE A 1 92 ? 16.157 5.656 -2.078 1.00 86.69 92 PHE A O 1
ATOM 714 N N . VAL A 1 93 ? 14.056 5.883 -2.838 1.00 88.44 93 VAL A N 1
ATOM 715 C CA . VAL A 1 93 ? 14.351 5.565 -4.245 1.00 88.44 93 VAL A CA 1
ATOM 716 C C . VAL A 1 93 ? 15.400 6.519 -4.827 1.00 88.44 93 VAL A C 1
ATOM 718 O O . VAL A 1 93 ? 16.407 6.087 -5.390 1.00 88.44 93 VAL A O 1
ATOM 721 N N . ASN A 1 94 ? 15.212 7.825 -4.635 1.00 89.50 94 ASN A N 1
ATOM 722 C CA . ASN A 1 94 ? 16.077 8.856 -5.210 1.00 89.50 94 ASN A CA 1
ATOM 723 C C . ASN A 1 94 ? 17.450 8.944 -4.558 1.00 89.50 94 ASN A C 1
ATOM 725 O O . ASN A 1 94 ? 18.378 9.473 -5.171 1.00 89.50 94 ASN A O 1
ATOM 729 N N . SER A 1 95 ? 17.618 8.388 -3.356 1.00 84.94 95 SER A N 1
ATOM 730 C CA . SER A 1 95 ? 18.955 8.175 -2.815 1.00 84.94 95 SER A CA 1
ATOM 731 C C . SER A 1 95 ? 19.776 7.316 -3.788 1.00 84.94 95 SER A C 1
ATOM 733 O O . SER A 1 95 ? 20.962 7.587 -3.991 1.00 84.94 95 SER A O 1
ATOM 735 N N . SER A 1 96 ? 19.144 6.317 -4.417 1.00 82.00 96 SER A N 1
ATOM 736 C CA . SER A 1 96 ? 19.779 5.274 -5.226 1.00 82.00 96 SER A CA 1
ATOM 737 C C . SER A 1 96 ? 19.843 5.536 -6.724 1.00 82.00 96 SER A C 1
ATOM 739 O O . SER A 1 96 ? 20.667 4.922 -7.394 1.00 82.00 96 SER A O 1
ATOM 741 N N . LEU A 1 97 ? 19.063 6.491 -7.233 1.00 82.38 97 LEU A N 1
ATOM 742 C CA . LEU A 1 97 ? 18.933 6.756 -8.671 1.00 82.38 97 LEU A CA 1
ATOM 743 C C . LEU A 1 97 ? 19.668 7.992 -9.196 1.00 82.38 97 LEU A C 1
ATOM 745 O O . LEU A 1 97 ? 19.453 8.369 -10.340 1.00 82.38 97 LEU A O 1
ATOM 749 N N . GLN A 1 98 ? 20.545 8.643 -8.429 1.00 74.06 98 GLN A N 1
ATOM 750 C CA . GLN A 1 98 ? 21.229 9.847 -8.926 1.00 74.06 98 GLN A CA 1
ATOM 751 C C . GLN A 1 98 ? 22.055 9.551 -10.198 1.00 74.06 98 GLN A C 1
ATOM 753 O O . GLN A 1 98 ? 22.867 8.622 -10.172 1.00 74.06 98 GLN A O 1
ATOM 758 N N . PRO A 1 99 ? 21.896 10.324 -11.299 1.00 73.25 99 PRO A N 1
ATOM 759 C CA . PRO A 1 99 ? 21.178 11.608 -11.438 1.00 73.25 99 PRO A CA 1
ATOM 760 C C . PRO A 1 99 ? 19.704 11.532 -11.902 1.00 73.25 99 PRO A C 1
ATOM 762 O O . PRO A 1 99 ? 19.042 12.563 -11.994 1.00 73.25 99 PRO A O 1
ATOM 765 N N . ASP A 1 100 ? 19.185 10.349 -12.212 1.00 84.88 100 ASP A N 1
ATOM 766 C CA . ASP A 1 100 ? 17.868 10.114 -12.812 1.00 84.88 100 ASP A CA 1
ATOM 767 C C . ASP A 1 100 ? 16.747 10.022 -11.751 1.00 84.88 100 ASP A C 1
ATOM 769 O O . ASP A 1 100 ? 16.191 8.965 -11.452 1.00 84.88 100 ASP A O 1
ATOM 773 N N . ILE A 1 101 ? 16.462 11.166 -11.127 1.00 88.19 101 ILE A N 1
ATOM 774 C CA . ILE A 1 101 ? 15.513 11.309 -10.015 1.00 88.19 101 ILE A CA 1
ATOM 775 C C . ILE A 1 101 ? 14.076 11.003 -10.470 1.00 88.19 101 ILE A C 1
ATOM 777 O O . ILE A 1 101 ? 13.587 11.546 -11.456 1.00 88.19 101 ILE A O 1
ATOM 781 N N . VAL A 1 102 ? 13.371 10.207 -9.671 1.00 91.31 102 VAL A N 1
ATOM 782 C CA . VAL A 1 102 ? 11.967 9.826 -9.848 1.00 91.31 102 VAL A CA 1
ATOM 783 C C . VAL A 1 102 ? 11.043 10.905 -9.282 1.00 91.31 102 VAL A C 1
ATOM 785 O O . VAL A 1 102 ? 11.188 11.356 -8.136 1.00 91.31 102 VAL A O 1
ATOM 788 N N . SER A 1 103 ? 10.069 11.317 -10.089 1.00 92.19 103 SER A N 1
ATOM 789 C CA . SER A 1 103 ? 8.968 12.201 -9.701 1.00 92.19 103 SER A CA 1
ATOM 790 C C . SER A 1 103 ? 7.880 11.461 -8.909 1.00 92.19 103 SER A C 1
ATOM 792 O O . SER A 1 103 ? 7.805 10.237 -8.907 1.00 92.19 103 SER A O 1
ATOM 794 N N . THR A 1 104 ? 6.997 12.197 -8.228 1.00 90.19 104 THR A N 1
ATOM 795 C CA . THR A 1 104 ? 5.876 11.575 -7.495 1.00 90.19 104 THR A CA 1
ATOM 796 C C . THR A 1 104 ? 4.921 10.854 -8.451 1.00 90.19 104 THR A C 1
ATOM 798 O O . THR A 1 104 ? 4.453 9.766 -8.140 1.00 90.19 104 THR A O 1
ATOM 801 N N . GLN A 1 105 ? 4.698 11.415 -9.644 1.00 90.00 105 GLN A N 1
ATOM 802 C CA . GLN A 1 105 ? 3.860 10.792 -10.666 1.00 90.00 105 GLN A CA 1
ATOM 803 C C . GLN A 1 105 ? 4.454 9.473 -11.169 1.00 90.00 105 GLN A C 1
ATOM 805 O O . GLN A 1 105 ? 3.736 8.488 -11.283 1.00 90.00 105 GLN A O 1
ATOM 810 N N . GLU A 1 106 ? 5.763 9.430 -11.430 1.00 91.88 106 GLU A N 1
ATOM 811 C CA . GLU A 1 106 ? 6.430 8.180 -11.809 1.00 91.88 106 GLU A CA 1
ATOM 812 C C . GLU A 1 106 ? 6.361 7.141 -10.687 1.00 91.88 106 GLU A C 1
ATOM 814 O O . GLU A 1 106 ? 6.161 5.964 -10.964 1.00 91.88 106 GLU A O 1
ATOM 819 N N . LEU A 1 107 ? 6.479 7.554 -9.423 1.00 91.56 107 LEU A N 1
ATOM 820 C CA . LEU A 1 107 ? 6.334 6.638 -8.294 1.00 91.56 107 LEU A CA 1
ATOM 821 C C . LEU A 1 107 ? 4.916 6.052 -8.207 1.00 91.56 107 LEU A C 1
ATOM 823 O O . LEU A 1 107 ? 4.766 4.860 -7.956 1.00 91.56 107 LEU A O 1
ATOM 827 N N . LEU A 1 108 ? 3.884 6.859 -8.468 1.00 90.50 108 LEU A N 1
ATOM 828 C CA . LEU A 1 108 ? 2.502 6.380 -8.553 1.00 90.50 108 LEU A CA 1
ATOM 829 C C . LEU A 1 108 ? 2.310 5.413 -9.727 1.00 90.50 108 LEU A C 1
ATOM 831 O O . LEU A 1 108 ? 1.705 4.363 -9.546 1.00 90.50 108 LEU A O 1
ATOM 835 N N . SER A 1 109 ? 2.889 5.705 -10.893 1.00 91.69 109 SER A N 1
ATOM 836 C CA . SER A 1 109 ? 2.896 4.783 -12.036 1.00 91.69 109 SER A CA 1
ATOM 837 C C . SER A 1 109 ? 3.637 3.473 -11.734 1.00 91.69 109 SER A C 1
ATOM 839 O O . SER A 1 109 ? 3.236 2.412 -12.205 1.00 91.69 109 SER A O 1
ATOM 841 N N . PHE A 1 110 ? 4.700 3.515 -10.926 1.00 93.19 110 PHE A N 1
ATOM 842 C CA . PHE A 1 110 ? 5.384 2.313 -10.448 1.00 93.19 110 PHE A CA 1
ATOM 843 C C . PHE A 1 110 ? 4.472 1.481 -9.533 1.00 93.19 110 PHE A C 1
ATOM 845 O O . PHE A 1 110 ? 4.336 0.277 -9.742 1.00 93.19 110 PHE A O 1
ATOM 852 N N . ILE A 1 111 ? 3.797 2.120 -8.571 1.00 91.69 111 ILE A N 1
ATOM 853 C CA . ILE A 1 111 ? 2.825 1.460 -7.682 1.00 91.69 111 ILE A CA 1
ATOM 854 C C . ILE A 1 111 ? 1.657 0.877 -8.488 1.00 91.69 111 ILE A C 1
ATOM 856 O O . ILE A 1 111 ? 1.217 -0.235 -8.211 1.00 91.69 111 ILE A O 1
ATOM 860 N N . GLU A 1 112 ? 1.182 1.581 -9.515 1.00 91.25 112 GLU A N 1
ATOM 861 C CA . GLU A 1 112 ? 0.142 1.084 -10.417 1.00 91.25 112 GLU A CA 1
ATOM 862 C C . GLU A 1 112 ? 0.558 -0.238 -11.079 1.00 91.25 112 GLU A C 1
ATOM 864 O O . GLU A 1 112 ? -0.225 -1.187 -11.111 1.00 91.25 112 GLU A O 1
ATOM 869 N N . VAL A 1 113 ? 1.804 -0.343 -11.555 1.00 92.69 113 VAL A N 1
ATOM 870 C CA . VAL A 1 113 ? 2.328 -1.603 -12.101 1.00 92.69 113 VAL A CA 1
ATOM 871 C C . VAL A 1 113 ? 2.323 -2.707 -11.042 1.00 92.69 113 VAL A C 1
ATOM 873 O O . VAL A 1 113 ? 1.851 -3.799 -11.339 1.00 92.69 113 VAL A O 1
ATOM 876 N N . GLU A 1 114 ? 2.781 -2.446 -9.815 1.00 93.00 114 GLU A N 1
ATOM 877 C CA . GLU A 1 114 ? 2.754 -3.440 -8.722 1.00 93.00 114 GLU A CA 1
ATOM 878 C C . GLU A 1 114 ? 1.331 -3.935 -8.404 1.00 93.00 114 GLU A C 1
ATOM 880 O O . GLU A 1 114 ? 1.109 -5.129 -8.167 1.00 93.00 114 GLU A O 1
ATOM 885 N N . LEU A 1 115 ? 0.337 -3.044 -8.469 1.00 91.00 115 LEU A N 1
ATOM 886 C CA . LEU A 1 115 ? -1.073 -3.406 -8.312 1.00 91.00 115 LEU A CA 1
ATOM 887 C C . LEU A 1 115 ? -1.558 -4.301 -9.459 1.00 91.00 115 LEU A C 1
ATOM 889 O O . LEU A 1 115 ? -2.224 -5.307 -9.207 1.00 91.00 115 LEU A O 1
ATOM 893 N N . TRP A 1 116 ? -1.187 -3.999 -10.706 1.00 92.31 116 TRP A N 1
ATOM 894 C CA . TRP A 1 116 ? -1.509 -4.858 -11.850 1.00 92.31 116 TRP A CA 1
ATOM 895 C C . TRP A 1 116 ? -0.837 -6.227 -11.758 1.00 92.31 116 TRP A C 1
ATOM 897 O O . TRP A 1 116 ? -1.478 -7.241 -12.033 1.00 92.31 116 TRP A O 1
ATOM 907 N N . LEU A 1 117 ? 0.429 -6.281 -11.340 1.00 91.81 117 LEU A N 1
ATOM 908 C CA . LEU A 1 117 ? 1.147 -7.537 -11.122 1.00 91.81 117 LEU A CA 1
ATOM 909 C C . LEU A 1 117 ? 0.454 -8.404 -10.069 1.00 91.81 117 LEU A C 1
ATOM 911 O O . LEU A 1 117 ? 0.308 -9.610 -10.273 1.00 91.81 117 LEU A O 1
ATOM 915 N N . SER A 1 118 ? -0.028 -7.778 -8.993 1.00 89.94 118 SER A N 1
ATOM 916 C CA . SER A 1 118 ? -0.804 -8.441 -7.942 1.00 89.94 118 SER A CA 1
ATOM 917 C C . SER A 1 118 ? -2.145 -8.953 -8.474 1.00 89.94 118 SER A C 1
ATOM 919 O O . SER A 1 118 ? -2.485 -10.117 -8.270 1.00 89.94 118 SER A O 1
ATOM 921 N N . PHE A 1 119 ? -2.873 -8.120 -9.224 1.00 90.38 119 PHE A N 1
ATOM 922 C CA . PHE A 1 119 ? -4.163 -8.476 -9.817 1.00 90.38 119 PH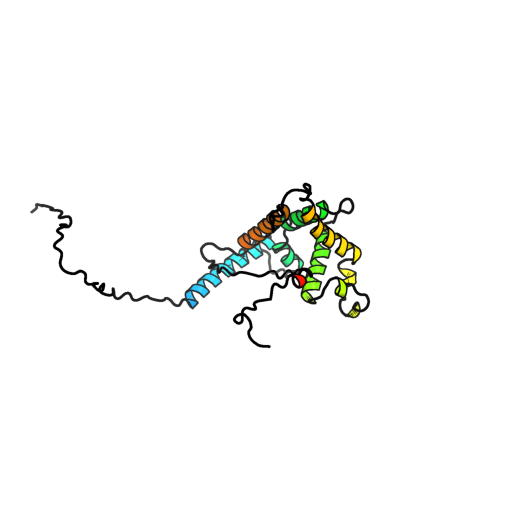E A CA 1
ATOM 923 C C . PHE A 1 119 ? -4.055 -9.661 -10.784 1.00 90.38 119 PHE A C 1
ATOM 925 O O . PHE A 1 119 ? -4.828 -10.612 -10.694 1.00 90.38 119 PHE A O 1
ATOM 932 N N . TYR A 1 120 ? -3.065 -9.640 -11.677 1.00 90.00 120 TYR A N 1
ATOM 933 C CA . TYR A 1 120 ? -2.821 -10.733 -12.620 1.00 90.00 120 TYR A CA 1
ATOM 934 C C . TYR A 1 120 ? -2.048 -11.906 -12.008 1.00 90.00 120 TYR A C 1
ATOM 936 O O . TYR A 1 120 ? -1.869 -12.921 -12.678 1.00 90.00 120 TYR A O 1
ATOM 944 N N . SER A 1 121 ? -1.574 -11.779 -10.762 1.00 88.31 121 SER A N 1
ATOM 945 C CA . SER A 1 121 ? -0.729 -12.775 -10.090 1.00 88.31 121 SER A CA 1
ATOM 946 C C . SER A 1 121 ? 0.467 -13.203 -10.951 1.00 88.31 121 SER A C 1
ATOM 948 O O . SER A 1 121 ? 0.746 -14.390 -11.129 1.00 88.31 121 SER A O 1
ATOM 950 N N . THR A 1 122 ? 1.167 -12.224 -11.526 1.00 90.19 122 THR A N 1
ATOM 951 C CA . THR A 1 122 ? 2.228 -12.453 -12.513 1.00 90.19 122 THR A CA 1
ATOM 952 C C . THR A 1 122 ? 3.534 -11.770 -12.120 1.00 90.19 122 THR A C 1
ATOM 954 O O . THR A 1 122 ? 3.576 -10.890 -11.266 1.00 90.19 122 THR A O 1
ATOM 957 N N . THR A 1 123 ? 4.632 -12.187 -12.748 1.00 89.12 123 THR A N 1
ATO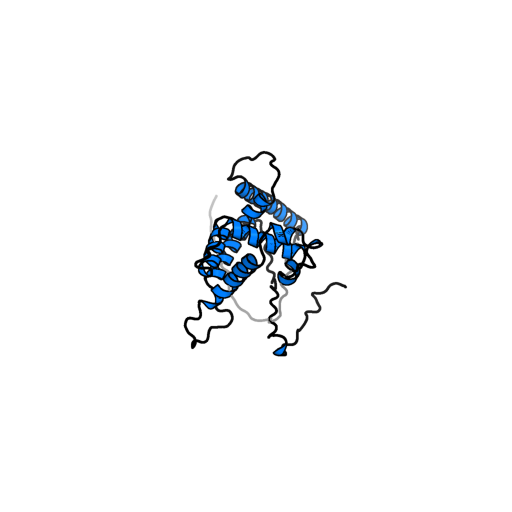M 958 C CA . THR A 1 123 ? 5.949 -11.579 -12.512 1.00 89.12 123 THR A CA 1
ATOM 959 C C . THR A 1 123 ? 6.182 -10.409 -13.465 1.00 89.12 123 THR A C 1
ATOM 961 O O . THR A 1 123 ? 5.683 -10.446 -14.592 1.00 89.12 123 THR A O 1
ATOM 964 N N . PRO A 1 124 ? 7.024 -9.423 -13.104 1.00 89.62 124 PRO A N 1
ATOM 965 C CA . PRO A 1 124 ? 7.382 -8.339 -14.018 1.00 89.62 124 PRO A CA 1
ATOM 966 C C . PRO A 1 124 ? 7.933 -8.834 -15.361 1.00 89.62 124 PRO A C 1
ATOM 968 O O . PRO A 1 124 ? 7.661 -8.263 -16.415 1.00 89.62 124 PRO A O 1
ATOM 971 N N . THR A 1 125 ? 8.695 -9.931 -15.355 1.00 88.94 125 THR A N 1
ATOM 972 C CA . THR A 1 125 ? 9.259 -10.517 -16.578 1.00 88.94 125 THR A CA 1
ATOM 973 C C . THR A 1 125 ? 8.162 -10.995 -17.525 1.00 88.94 125 THR A C 1
ATOM 975 O O . THR A 1 125 ? 8.183 -10.639 -18.704 1.00 88.94 125 THR A O 1
ATOM 978 N N . ALA A 1 126 ? 7.184 -11.748 -17.014 1.00 89.50 126 ALA A N 1
ATOM 979 C CA . ALA A 1 126 ? 6.046 -12.216 -17.802 1.00 89.50 126 ALA A CA 1
ATOM 980 C C . ALA A 1 126 ? 5.121 -11.057 -18.207 1.00 89.50 126 ALA A C 1
ATOM 982 O O . ALA A 1 126 ? 4.661 -11.017 -19.350 1.00 89.50 126 ALA A O 1
ATOM 983 N N . PHE A 1 127 ? 4.912 -10.096 -17.304 1.00 90.56 127 PHE A N 1
ATOM 984 C CA . PHE A 1 127 ? 4.076 -8.919 -17.521 1.00 90.56 127 PHE A CA 1
ATOM 985 C C . PHE A 1 127 ? 4.564 -8.035 -18.660 1.00 90.56 127 PHE A C 1
ATOM 987 O O . PHE A 1 127 ? 3.729 -7.505 -19.366 1.00 90.56 127 PHE A O 1
ATOM 994 N N . TYR A 1 128 ? 5.879 -7.894 -18.865 1.00 91.19 128 TYR A N 1
ATOM 995 C CA . TYR A 1 128 ? 6.454 -7.064 -19.934 1.00 91.19 128 TYR A CA 1
ATOM 996 C C . TYR A 1 128 ? 6.911 -7.855 -21.174 1.00 91.19 128 TYR A C 1
ATOM 998 O O . TYR A 1 128 ? 7.703 -7.353 -21.978 1.00 91.19 128 TYR A O 1
ATOM 1006 N N . THR A 1 129 ? 6.492 -9.113 -21.323 1.00 90.25 129 THR A N 1
ATOM 1007 C CA . THR A 1 129 ? 6.827 -9.915 -22.510 1.00 90.25 129 THR A CA 1
ATOM 1008 C C . THR A 1 129 ? 5.890 -9.562 -23.662 1.00 90.25 129 THR A C 1
ATOM 1010 O O . THR A 1 129 ? 4.675 -9.527 -23.484 1.00 90.25 129 THR A O 1
ATOM 1013 N N . SER A 1 130 ? 6.438 -9.333 -24.860 1.00 85.75 130 SER A N 1
ATOM 1014 C CA . SER A 1 130 ? 5.663 -8.917 -26.040 1.00 85.75 130 SER A CA 1
ATOM 1015 C C . SER A 1 130 ? 4.576 -9.914 -26.447 1.00 85.75 130 SER A C 1
ATOM 1017 O O . SER A 1 130 ? 3.557 -9.507 -26.991 1.00 85.75 130 SER A O 1
ATOM 1019 N N . GLU A 1 131 ? 4.777 -11.200 -26.161 1.00 87.44 131 GLU A N 1
ATOM 1020 C CA . GLU A 1 131 ? 3.810 -12.278 -26.416 1.00 87.44 131 GLU A CA 1
ATOM 1021 C C . GLU A 1 131 ? 2.553 -12.157 -25.543 1.00 87.44 131 GLU A C 1
ATOM 1023 O O . GLU A 1 131 ? 1.463 -12.512 -25.975 1.00 87.44 131 GLU A O 1
ATOM 1028 N N . ASN A 1 132 ? 2.680 -11.578 -24.346 1.00 86.81 132 ASN A N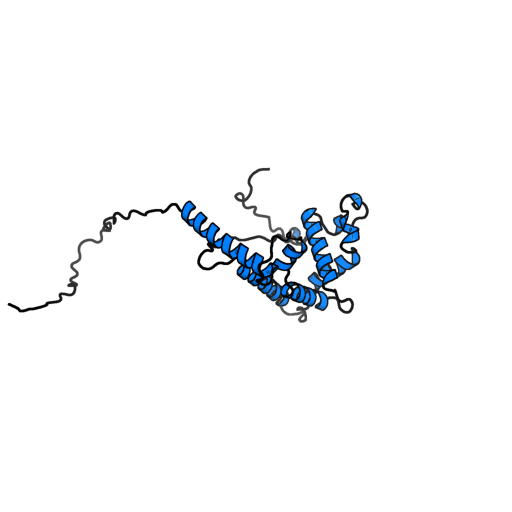 1
ATOM 1029 C CA . ASN A 1 132 ? 1.572 -11.404 -23.406 1.00 86.81 132 ASN A CA 1
ATOM 1030 C C . ASN A 1 132 ? 0.875 -10.046 -23.559 1.00 86.81 132 ASN A C 1
ATOM 1032 O O . ASN A 1 132 ? 0.122 -9.626 -22.680 1.00 86.81 132 ASN A O 1
ATOM 1036 N N . ARG A 1 133 ? 1.130 -9.334 -24.661 1.00 81.06 133 ARG A N 1
ATOM 1037 C CA . ARG A 1 133 ? 0.599 -7.989 -24.901 1.00 81.06 133 ARG A CA 1
ATOM 1038 C C . ARG A 1 133 ? -0.921 -7.924 -24.814 1.00 81.06 133 ARG A C 1
ATOM 1040 O O . ARG A 1 133 ? -1.440 -6.994 -24.206 1.00 81.06 133 ARG A O 1
ATOM 1047 N N . ASP A 1 134 ? -1.600 -8.905 -25.391 1.00 85.94 134 ASP A N 1
ATOM 1048 C CA . ASP A 1 134 ? -3.064 -8.946 -25.405 1.00 85.94 134 ASP A CA 1
ATOM 1049 C C . ASP A 1 134 ? -3.640 -9.406 -24.057 1.00 85.94 134 ASP A C 1
ATOM 1051 O O . ASP A 1 134 ? -4.790 -9.114 -23.739 1.00 85.94 134 ASP A O 1
ATOM 1055 N N . LEU A 1 135 ? -2.826 -10.088 -23.242 1.00 86.81 135 LEU A N 1
ATOM 1056 C CA . LEU A 1 135 ? -3.201 -10.565 -21.910 1.00 86.81 135 LEU A CA 1
ATOM 1057 C C . LEU A 1 135 ? -3.071 -9.470 -20.846 1.00 86.81 135 LEU A C 1
ATOM 1059 O O . LEU A 1 135 ? -3.848 -9.454 -19.895 1.00 86.81 135 LEU A O 1
ATOM 1063 N N . TYR A 1 136 ? -2.124 -8.541 -21.017 1.00 88.88 136 TYR A N 1
ATOM 1064 C CA . TYR A 1 136 ? -1.860 -7.457 -20.066 1.00 88.88 136 TYR A CA 1
ATOM 1065 C C . TYR A 1 136 ? -1.923 -6.076 -20.741 1.00 88.88 136 TYR A C 1
ATOM 1067 O O . TYR A 1 136 ? -0.890 -5.430 -20.941 1.00 88.88 136 TYR A O 1
ATOM 1075 N N . PRO A 1 137 ? -3.129 -5.565 -21.058 1.00 83.50 137 PRO A N 1
ATOM 1076 C CA . PRO A 1 137 ? -3.291 -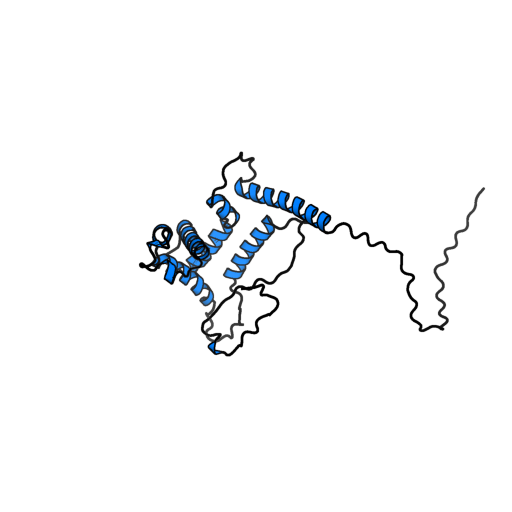4.251 -21.683 1.00 83.50 137 PRO A CA 1
ATOM 1077 C C . PRO A 1 137 ? -2.580 -3.086 -20.956 1.00 83.50 137 PRO A C 1
ATOM 1079 O O . PRO A 1 137 ? -1.983 -2.254 -21.648 1.00 83.50 137 PRO A O 1
ATOM 1082 N N . PRO A 1 138 ? -2.547 -3.023 -19.602 1.00 84.50 138 PRO A N 1
ATOM 1083 C CA . PRO A 1 138 ? -1.882 -1.934 -18.874 1.00 84.50 138 PRO A CA 1
ATOM 1084 C C . PRO A 1 138 ? -0.354 -1.866 -19.032 1.00 84.50 138 PRO A C 1
ATOM 1086 O O . PRO A 1 138 ? 0.251 -0.855 -18.672 1.00 84.50 138 PRO A O 1
ATOM 1089 N N . MET A 1 139 ? 0.281 -2.908 -19.591 1.00 79.62 139 MET A N 1
ATOM 1090 C CA . MET A 1 139 ? 1.739 -3.015 -19.767 1.00 79.62 139 MET A CA 1
ATOM 1091 C C . MET A 1 139 ? 2.363 -1.785 -20.451 1.00 79.62 139 MET A C 1
ATOM 1093 O O . MET A 1 139 ? 3.499 -1.421 -20.155 1.00 79.62 139 MET A O 1
ATOM 1097 N N . TRP A 1 140 ? 1.634 -1.138 -21.363 1.00 72.69 140 TRP A N 1
ATOM 1098 C CA . TRP A 1 140 ? 2.156 -0.043 -22.194 1.00 72.69 140 TRP A CA 1
ATOM 1099 C C . TRP A 1 140 ? 1.727 1.344 -21.727 1.00 72.69 140 TRP A C 1
ATOM 1101 O O . TRP A 1 140 ? 2.276 2.339 -22.196 1.00 72.69 140 TRP A O 1
ATOM 1111 N N . THR A 1 141 ? 0.732 1.416 -20.845 1.00 84.94 141 THR A N 1
ATOM 1112 C CA . THR A 1 141 ? 0.125 2.678 -20.413 1.00 84.94 141 THR A CA 1
ATOM 1113 C C . THR A 1 141 ? 0.610 3.110 -19.038 1.00 84.94 141 THR A C 1
ATOM 1115 O O . THR A 1 141 ? 0.713 4.309 -18.807 1.00 84.94 141 THR A O 1
ATOM 1118 N N . ALA A 1 142 ? 0.929 2.159 -18.152 1.00 86.75 142 ALA A N 1
ATOM 1119 C CA . ALA A 1 142 ? 1.317 2.460 -16.776 1.00 86.75 142 ALA A CA 1
ATOM 1120 C C . ALA A 1 142 ? 2.773 2.950 -16.675 1.00 86.75 142 ALA A C 1
ATOM 1122 O O . ALA A 1 142 ? 3.027 4.074 -16.249 1.00 86.75 142 ALA A O 1
ATOM 1123 N N . MET A 1 143 ? 3.750 2.135 -17.093 1.00 92.50 143 MET A N 1
ATOM 1124 C CA . MET A 1 143 ? 5.169 2.509 -17.071 1.00 92.50 143 MET A CA 1
ATOM 1125 C C . MET A 1 143 ? 6.002 1.649 -18.039 1.00 92.50 143 MET A C 1
ATOM 1127 O O . MET A 1 143 ? 5.792 0.442 -18.118 1.00 92.50 143 MET A O 1
ATOM 1131 N N . PRO A 1 144 ? 7.007 2.210 -18.741 1.00 91.31 144 PRO A N 1
ATOM 1132 C CA . PRO A 1 144 ? 7.929 1.414 -19.551 1.00 91.31 144 PRO A CA 1
ATOM 1133 C C . PRO A 1 144 ? 8.801 0.466 -18.711 1.00 91.31 144 PRO A C 1
ATOM 1135 O O . PRO A 1 144 ? 9.405 0.884 -17.719 1.00 91.31 144 PRO A O 1
ATOM 1138 N N . LYS A 1 145 ? 8.988 -0.778 -19.183 1.00 91.12 145 LYS A N 1
ATOM 1139 C CA . LYS A 1 145 ? 9.832 -1.805 -18.532 1.00 91.12 145 LYS A CA 1
ATOM 1140 C C . LYS A 1 145 ? 11.203 -1.296 -18.058 1.00 91.12 145 LYS A C 1
ATOM 1142 O O . LYS A 1 145 ? 11.556 -1.597 -16.918 1.00 91.12 145 LYS A O 1
ATOM 1147 N N . PRO A 1 146 ? 12.001 -0.562 -18.867 1.00 91.75 146 PRO A N 1
ATOM 1148 C CA . PRO A 1 146 ? 13.327 -0.130 -18.426 1.00 91.75 146 PRO A CA 1
ATOM 1149 C C . PRO A 1 146 ? 13.256 0.772 -17.194 1.00 91.75 146 PRO A C 1
ATOM 1151 O O . PRO A 1 146 ? 14.039 0.597 -16.266 1.00 91.75 146 PRO A O 1
ATOM 1154 N N . ARG A 1 147 ? 12.276 1.683 -17.158 1.00 92.25 147 ARG A N 1
ATOM 1155 C CA . ARG A 1 147 ? 12.078 2.606 -16.039 1.00 92.25 147 ARG A CA 1
ATOM 1156 C C . ARG A 1 147 ? 11.595 1.875 -14.791 1.00 92.25 147 ARG A C 1
ATOM 1158 O O . ARG A 1 147 ? 12.153 2.077 -13.719 1.00 92.25 147 ARG A O 1
ATOM 1165 N N . TYR A 1 148 ? 10.638 0.962 -14.949 1.00 93.44 148 TYR A N 1
ATOM 1166 C CA . TYR A 1 148 ? 10.171 0.102 -13.861 1.00 93.44 148 TYR A CA 1
ATOM 1167 C C . TYR A 1 148 ? 11.327 -0.691 -13.227 1.00 93.44 148 TYR A C 1
ATOM 1169 O O . TYR A 1 148 ? 11.507 -0.671 -12.011 1.00 93.44 148 TYR A O 1
ATOM 1177 N N . MET A 1 149 ? 12.167 -1.328 -14.051 1.00 91.69 149 MET A N 1
ATOM 1178 C CA . MET A 1 149 ? 13.308 -2.114 -13.569 1.00 91.69 149 MET A CA 1
ATOM 1179 C C . MET A 1 149 ? 14.381 -1.252 -12.893 1.00 91.69 149 MET A C 1
ATOM 1181 O O . MET A 1 149 ? 14.976 -1.696 -11.915 1.00 91.69 149 MET A O 1
ATOM 1185 N N . GLN A 1 150 ? 14.614 -0.023 -13.368 1.00 91.19 150 GLN A N 1
ATOM 1186 C CA . GLN A 1 150 ? 15.516 0.925 -12.703 1.00 91.19 150 GLN A CA 1
ATOM 1187 C C . GLN A 1 150 ? 15.033 1.264 -11.289 1.00 91.19 150 GLN A C 1
ATOM 1189 O O . GLN A 1 150 ? 15.821 1.206 -10.345 1.00 91.19 150 GLN A O 1
ATOM 1194 N N . ILE A 1 151 ? 13.741 1.573 -11.129 1.00 91.69 151 ILE A N 1
ATOM 1195 C CA . ILE A 1 151 ? 13.146 1.863 -9.817 1.00 91.69 151 ILE A CA 1
ATOM 1196 C C . ILE A 1 151 ? 13.240 0.632 -8.911 1.00 91.69 151 ILE A C 1
ATOM 1198 O O . ILE A 1 151 ? 13.714 0.738 -7.781 1.00 91.69 151 ILE A O 1
ATOM 1202 N N . LEU A 1 152 ? 12.887 -0.549 -9.423 1.00 90.38 152 LEU A N 1
ATOM 1203 C CA . LEU A 1 152 ? 12.986 -1.804 -8.676 1.00 90.38 152 LEU A CA 1
ATOM 1204 C C . LEU A 1 152 ? 14.428 -2.087 -8.211 1.00 90.38 152 LEU A C 1
ATOM 1206 O O . LEU A 1 152 ? 14.662 -2.466 -7.063 1.00 90.38 152 LEU A O 1
ATOM 1210 N N . GLN A 1 153 ? 15.418 -1.849 -9.073 1.00 87.94 153 GLN A N 1
ATOM 1211 C CA . GLN A 1 153 ? 16.829 -2.012 -8.726 1.00 87.94 153 GLN A CA 1
ATOM 1212 C C . GLN A 1 153 ? 17.277 -1.005 -7.658 1.00 87.94 153 GLN A C 1
ATOM 1214 O O . GLN A 1 153 ? 18.010 -1.375 -6.734 1.00 87.94 153 GLN A O 1
ATOM 1219 N N . ALA A 1 154 ? 16.813 0.242 -7.735 1.00 86.50 154 ALA A N 1
ATOM 1220 C CA . ALA A 1 154 ? 17.101 1.264 -6.736 1.00 86.50 154 ALA A CA 1
ATOM 1221 C C . ALA A 1 154 ? 16.621 0.860 -5.336 1.00 86.50 154 ALA A C 1
ATOM 1223 O O . ALA A 1 154 ? 17.347 1.055 -4.359 1.00 86.50 154 ALA A O 1
ATOM 1224 N N . LEU A 1 155 ? 15.452 0.216 -5.254 1.00 83.62 155 LEU A N 1
ATOM 1225 C CA . LEU A 1 155 ? 14.924 -0.333 -4.003 1.00 83.62 155 LEU A CA 1
ATOM 1226 C C . LEU A 1 155 ? 15.814 -1.435 -3.423 1.00 83.62 155 LEU A C 1
ATOM 1228 O O . LEU A 1 155 ? 15.981 -1.505 -2.209 1.00 83.62 155 LEU A O 1
ATOM 1232 N N . SER A 1 156 ? 16.431 -2.255 -4.278 1.00 75.06 156 SER A N 1
ATOM 1233 C CA . SER A 1 156 ? 17.338 -3.330 -3.847 1.00 75.06 156 SER A CA 1
ATOM 1234 C C . SER A 1 156 ? 18.733 -2.842 -3.427 1.00 75.06 156 SER A C 1
ATOM 1236 O O . SER A 1 156 ? 19.392 -3.462 -2.593 1.00 75.06 156 SER A O 1
ATOM 1238 N N . THR A 1 157 ? 19.202 -1.726 -3.996 1.00 65.94 157 THR A N 1
ATOM 1239 C CA . THR A 1 157 ? 20.587 -1.253 -3.825 1.00 65.94 157 THR A CA 1
ATOM 1240 C C . THR A 1 157 ? 20.769 -0.431 -2.547 1.00 65.94 157 THR A C 1
ATOM 1242 O O . THR A 1 157 ? 21.851 -0.455 -1.957 1.00 65.94 157 THR A O 1
ATOM 1245 N N . SER A 1 158 ? 19.726 0.251 -2.057 1.00 56.41 158 SER A N 1
ATOM 1246 C CA . SER A 1 158 ? 19.812 1.019 -0.802 1.00 56.41 158 SER A CA 1
ATOM 1247 C C . SER A 1 158 ? 20.235 0.145 0.392 1.00 56.41 158 SER A C 1
ATOM 1249 O O . SER A 1 158 ? 21.090 0.531 1.192 1.00 56.41 158 SER A O 1
ATOM 1251 N N . THR A 1 159 ? 19.782 -1.112 0.423 1.00 53.06 159 THR A N 1
ATOM 1252 C CA . THR A 1 159 ? 20.130 -2.095 1.461 1.00 53.06 159 THR A CA 1
ATOM 1253 C C . THR A 1 159 ? 21.635 -2.424 1.506 1.00 53.06 159 THR A C 1
ATOM 1255 O O . THR A 1 159 ? 22.162 -2.808 2.556 1.00 53.06 159 THR A O 1
ATOM 1258 N N . GLN A 1 160 ? 22.360 -2.226 0.396 1.00 52.56 160 GLN A N 1
ATOM 1259 C CA . GLN A 1 160 ? 23.807 -2.457 0.297 1.00 52.56 160 GLN A CA 1
ATOM 1260 C C . GLN A 1 160 ? 24.645 -1.251 0.743 1.00 52.56 160 GLN A C 1
ATOM 1262 O O . GLN A 1 160 ? 25.801 -1.409 1.106 1.00 52.56 160 GLN A O 1
ATOM 1267 N N . ARG A 1 161 ? 24.095 -0.035 0.817 1.00 52.03 161 ARG A N 1
ATOM 1268 C CA . ARG A 1 161 ? 24.888 1.180 1.112 1.00 52.03 161 ARG A CA 1
ATOM 1269 C C . ARG A 1 161 ? 25.416 1.275 2.536 1.00 52.03 161 ARG A C 1
ATOM 1271 O O . ARG A 1 161 ? 26.309 2.067 2.820 1.00 52.03 161 ARG A O 1
ATOM 1278 N N . THR A 1 162 ? 24.899 0.446 3.433 1.00 51.28 162 THR A N 1
ATOM 1279 C CA . THR A 1 162 ? 25.439 0.302 4.789 1.00 51.28 162 THR A CA 1
ATOM 1280 C C . THR A 1 162 ? 26.693 -0.582 4.845 1.00 51.28 162 THR A C 1
ATOM 1282 O O . THR A 1 162 ? 27.292 -0.698 5.912 1.00 51.28 162 THR A O 1
ATOM 1285 N N . SER A 1 163 ? 27.138 -1.184 3.731 1.00 47.25 163 SER A N 1
ATOM 1286 C CA . SER A 1 163 ? 28.367 -1.989 3.660 1.00 47.25 163 SER A CA 1
ATOM 1287 C C . SER A 1 163 ? 29.598 -1.148 3.290 1.00 47.25 163 SER A C 1
ATOM 1289 O O . SER A 1 163 ? 30.262 -1.394 2.291 1.00 47.25 163 SER A O 1
ATOM 1291 N N . GLY A 1 164 ? 29.918 -0.141 4.105 1.00 48.59 164 GLY A N 1
ATOM 1292 C CA . GLY A 1 164 ? 31.205 0.572 4.032 1.00 48.59 164 GLY A CA 1
ATOM 1293 C C . GLY A 1 164 ? 32.344 -0.125 4.790 1.00 48.59 164 GLY A C 1
ATOM 1294 O O . GLY A 1 164 ? 33.452 0.397 4.853 1.00 48.59 164 GLY A O 1
ATOM 1295 N N . ALA A 1 165 ? 32.081 -1.281 5.403 1.00 49.75 165 ALA A N 1
ATOM 1296 C CA . ALA A 1 165 ? 33.057 -2.039 6.175 1.00 49.75 165 ALA A CA 1
ATOM 1297 C C . ALA A 1 165 ? 33.088 -3.482 5.667 1.00 49.75 165 ALA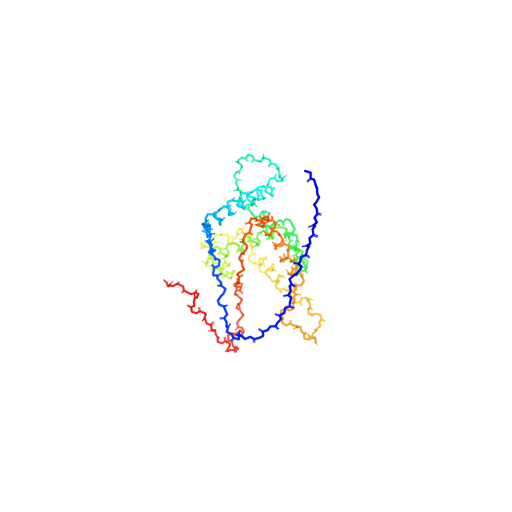 A C 1
ATOM 1299 O O . ALA A 1 165 ? 32.417 -4.353 6.214 1.00 49.75 165 ALA A O 1
ATOM 1300 N N . GLU A 1 166 ? 33.879 -3.738 4.624 1.00 51.53 166 GLU A N 1
ATOM 1301 C CA . GLU A 1 166 ? 34.045 -5.067 4.008 1.00 51.53 166 GLU A CA 1
ATOM 1302 C C . GLU A 1 166 ? 34.568 -6.150 4.982 1.00 51.53 166 GLU A C 1
ATOM 1304 O O . GLU A 1 166 ? 34.578 -7.323 4.634 1.00 51.53 166 GLU A O 1
ATOM 1309 N N . ASN A 1 167 ? 34.930 -5.793 6.225 1.00 52.81 167 ASN A N 1
ATOM 1310 C CA . ASN A 1 167 ? 35.513 -6.696 7.226 1.00 52.81 167 ASN A CA 1
ATOM 1311 C C . ASN A 1 167 ? 34.796 -6.733 8.593 1.00 52.81 167 ASN A C 1
ATOM 1313 O O . ASN A 1 167 ? 35.365 -7.243 9.558 1.00 52.81 167 ASN A O 1
ATOM 1317 N N . GLN A 1 168 ? 33.571 -6.212 8.730 1.00 57.25 168 GLN A N 1
ATOM 1318 C CA . GLN A 1 168 ? 32.790 -6.401 9.963 1.00 57.25 168 GLN A CA 1
ATOM 1319 C C . GLN A 1 168 ? 31.679 -7.423 9.749 1.00 57.25 168 GLN A C 1
ATOM 1321 O O . GLN A 1 168 ? 30.895 -7.315 8.809 1.00 57.25 168 GLN A O 1
ATOM 1326 N N . TRP A 1 169 ? 31.595 -8.406 10.653 1.00 58.59 169 TRP A N 1
ATOM 1327 C CA . TRP A 1 169 ? 30.449 -9.306 10.731 1.00 58.59 169 TRP A CA 1
ATOM 1328 C C . TRP A 1 169 ? 29.181 -8.464 10.890 1.00 58.59 169 TRP A C 1
ATOM 1330 O O . TRP A 1 169 ? 28.939 -7.866 11.940 1.00 58.59 169 TRP A O 1
ATOM 1340 N N . LYS A 1 170 ? 28.390 -8.369 9.821 1.00 56.69 170 LYS A N 1
ATOM 1341 C CA . LYS A 1 170 ? 27.077 -7.737 9.861 1.00 56.69 170 LYS A CA 1
ATOM 1342 C C . LYS A 1 170 ? 26.115 -8.789 10.387 1.00 56.69 170 LYS A C 1
ATOM 1344 O O . LYS A 1 170 ? 25.972 -9.843 9.768 1.00 56.69 170 LYS A O 1
ATOM 1349 N N . ALA A 1 171 ? 25.487 -8.522 11.530 1.00 58.19 171 ALA A N 1
ATOM 1350 C CA . ALA A 1 171 ? 24.475 -9.421 12.064 1.00 58.19 171 ALA A CA 1
ATOM 1351 C C . ALA A 1 171 ? 23.439 -9.735 10.965 1.00 58.19 171 ALA A C 1
ATOM 1353 O O . ALA A 1 171 ? 22.981 -8.800 10.292 1.00 58.19 171 ALA A O 1
ATOM 1354 N N . PRO A 1 172 ? 23.071 -11.014 10.755 1.00 54.00 172 PRO A N 1
ATOM 1355 C CA . PRO A 1 172 ? 21.944 -11.356 9.900 1.00 54.00 172 PRO A CA 1
ATOM 1356 C C . PRO A 1 172 ? 20.730 -10.514 10.307 1.00 54.00 172 PRO A C 1
ATOM 1358 O O . PRO A 1 172 ? 20.483 -10.343 11.498 1.00 54.00 172 PRO A O 1
ATOM 1361 N N . LEU A 1 173 ? 20.002 -9.963 9.328 1.00 55.09 173 LEU A N 1
ATOM 1362 C CA . LEU A 1 173 ? 18.859 -9.061 9.557 1.00 55.09 173 LEU A CA 1
ATOM 1363 C C . LEU A 1 173 ? 19.216 -7.703 10.192 1.00 55.09 173 LEU A C 1
ATOM 1365 O O . LEU A 1 173 ? 18.361 -7.074 10.820 1.00 55.09 173 LEU A O 1
ATOM 1369 N N . SER A 1 174 ? 20.455 -7.219 10.029 1.00 58.62 174 SER A N 1
ATOM 1370 C CA . SER A 1 174 ? 20.822 -5.856 10.431 1.00 58.62 174 SER A CA 1
ATOM 1371 C C . SER A 1 174 ? 19.780 -4.859 9.915 1.00 58.62 174 SER A C 1
ATOM 1373 O O . SER A 1 174 ? 19.599 -4.746 8.700 1.00 58.62 174 SER A O 1
ATOM 1375 N N . HIS A 1 175 ? 19.094 -4.176 10.833 1.00 62.31 175 HIS A N 1
ATOM 1376 C CA . HIS A 1 175 ? 17.992 -3.276 10.512 1.00 62.31 175 HIS A CA 1
ATOM 1377 C C . HIS A 1 175 ? 18.430 -2.218 9.497 1.00 62.31 175 HIS A C 1
ATOM 1379 O O . HIS A 1 175 ? 19.287 -1.378 9.788 1.00 62.31 175 HIS A O 1
ATOM 1385 N N . ASP A 1 176 ? 17.815 -2.241 8.318 1.00 73.75 176 ASP A N 1
ATOM 1386 C CA . ASP A 1 176 ? 17.842 -1.098 7.420 1.00 73.75 176 ASP A CA 1
ATOM 1387 C C . ASP A 1 176 ? 17.039 0.023 8.093 1.00 73.75 176 ASP A C 1
ATOM 1389 O O . ASP A 1 176 ? 15.824 -0.076 8.279 1.00 73.75 176 ASP A O 1
ATOM 1393 N N . ARG A 1 177 ? 17.744 1.069 8.536 1.00 77.31 177 ARG A N 1
ATOM 1394 C CA . ARG A 1 177 ? 17.148 2.185 9.281 1.00 77.31 177 ARG A CA 1
ATOM 1395 C C . ARG A 1 177 ? 16.125 2.947 8.447 1.00 77.31 177 ARG A C 1
ATOM 1397 O O . ARG A 1 177 ? 15.157 3.455 9.007 1.00 77.31 177 ARG A O 1
ATOM 1404 N N . GLU A 1 178 ? 16.337 3.045 7.138 1.00 76.94 178 GLU A N 1
ATOM 1405 C CA . GLU A 1 178 ? 15.419 3.755 6.253 1.00 76.94 178 GLU A CA 1
ATOM 1406 C C . GLU A 1 178 ? 14.155 2.929 6.024 1.00 76.94 178 GLU A C 1
ATOM 1408 O O . GLU A 1 178 ? 13.054 3.469 6.137 1.00 76.94 178 GLU A O 1
ATOM 1413 N N . MET A 1 179 ? 14.307 1.617 5.820 1.00 79.00 179 MET A N 1
ATOM 1414 C CA . MET A 1 179 ? 13.176 0.692 5.726 1.00 79.00 179 MET A CA 1
ATOM 1415 C C . MET A 1 179 ? 12.363 0.660 7.026 1.00 79.00 179 MET A C 1
ATOM 1417 O O . MET A 1 179 ? 11.142 0.782 6.990 1.00 79.00 179 MET A O 1
ATOM 1421 N N . ALA A 1 180 ? 13.028 0.576 8.183 1.00 82.31 180 ALA A N 1
ATOM 1422 C CA . ALA A 1 180 ? 12.369 0.605 9.489 1.00 82.31 180 ALA A CA 1
ATOM 1423 C C . ALA A 1 180 ? 11.599 1.915 9.712 1.00 82.31 180 ALA A C 1
ATOM 1425 O O . ALA A 1 180 ? 10.487 1.904 10.238 1.00 82.31 180 ALA A O 1
ATOM 1426 N N . ARG A 1 181 ? 12.156 3.048 9.264 1.00 84.44 181 ARG A N 1
ATOM 1427 C CA . ARG A 1 181 ? 11.470 4.344 9.314 1.00 84.44 181 ARG A CA 1
ATOM 1428 C C . ARG A 1 181 ? 10.210 4.350 8.446 1.00 84.44 181 ARG A C 1
ATOM 1430 O O . ARG A 1 181 ? 9.182 4.832 8.904 1.00 84.44 181 ARG A O 1
ATOM 1437 N N . ILE A 1 182 ? 10.283 3.847 7.212 1.00 84.81 182 ILE A N 1
ATOM 1438 C CA . ILE A 1 182 ? 9.119 3.787 6.310 1.00 84.81 182 ILE A CA 1
ATOM 1439 C C . ILE A 1 182 ? 8.049 2.855 6.890 1.00 84.81 182 ILE A C 1
ATOM 1441 O O . ILE A 1 182 ? 6.885 3.244 6.963 1.00 84.81 182 ILE A O 1
ATOM 1445 N N . ALA A 1 183 ? 8.444 1.676 7.376 1.00 86.75 183 ALA A N 1
ATOM 1446 C CA . ALA A 1 183 ? 7.540 0.731 8.027 1.00 86.75 183 ALA A CA 1
ATOM 1447 C C . ALA A 1 183 ? 6.835 1.354 9.243 1.00 86.75 183 ALA A C 1
ATOM 1449 O O . ALA A 1 183 ? 5.634 1.174 9.416 1.00 86.75 183 ALA A O 1
ATOM 1450 N N . GLU A 1 184 ? 7.548 2.143 10.050 1.00 89.69 184 GLU A N 1
ATOM 1451 C CA . GLU A 1 184 ? 6.966 2.856 11.189 1.00 89.69 184 GLU A CA 1
ATOM 1452 C C . GLU A 1 184 ? 5.943 3.922 10.765 1.00 89.69 184 GLU A C 1
ATOM 1454 O O . GLU A 1 184 ? 4.911 4.060 11.419 1.00 89.69 184 GLU A O 1
ATOM 1459 N N . ILE A 1 185 ? 6.189 4.656 9.672 1.00 90.50 185 ILE A N 1
ATOM 1460 C CA . ILE A 1 185 ? 5.223 5.630 9.132 1.00 90.50 185 ILE A CA 1
ATOM 1461 C C . ILE A 1 185 ? 3.936 4.911 8.708 1.00 90.50 185 ILE A C 1
ATOM 1463 O O . ILE A 1 185 ? 2.848 5.315 9.112 1.00 90.50 185 ILE A O 1
ATOM 1467 N N . VAL A 1 186 ? 4.061 3.807 7.963 1.00 90.19 186 VAL A N 1
ATOM 1468 C CA . VAL A 1 186 ? 2.910 3.002 7.520 1.00 90.19 186 VAL A CA 1
ATOM 1469 C C . VAL A 1 186 ? 2.160 2.406 8.715 1.00 90.19 186 VAL A C 1
ATOM 1471 O O . VAL A 1 186 ? 0.933 2.470 8.773 1.00 90.19 186 VAL A O 1
ATOM 1474 N N . ARG A 1 187 ? 2.883 1.880 9.711 1.00 90.44 187 ARG A N 1
ATOM 1475 C CA . ARG A 1 187 ? 2.293 1.315 10.932 1.00 90.44 187 ARG A CA 1
ATOM 1476 C C . ARG A 1 187 ? 1.502 2.361 11.716 1.00 90.44 187 ARG A C 1
ATOM 1478 O O . ARG A 1 187 ? 0.406 2.060 12.184 1.00 90.44 187 ARG A O 1
ATOM 1485 N N . ARG A 1 188 ? 2.042 3.577 11.864 1.00 92.38 188 ARG A N 1
ATOM 1486 C CA . ARG A 1 188 ? 1.338 4.689 12.522 1.00 92.38 188 ARG A CA 1
ATOM 1487 C C . ARG A 1 188 ? 0.081 5.076 11.767 1.00 92.38 188 ARG A C 1
ATOM 1489 O O . ARG A 1 188 ? -0.955 5.189 12.399 1.00 92.38 188 ARG A O 1
ATOM 1496 N N . LEU A 1 189 ? 0.149 5.187 10.440 1.00 90.94 189 LEU A N 1
ATOM 1497 C CA . LEU A 1 189 ? -1.034 5.472 9.631 1.00 90.94 189 LEU A CA 1
ATOM 1498 C C . LEU A 1 189 ? -2.123 4.405 9.828 1.00 90.94 189 LEU A C 1
ATOM 1500 O O . LEU A 1 189 ? -3.284 4.741 10.047 1.00 90.94 189 LEU A O 1
ATOM 1504 N N . GLY A 1 190 ? -1.743 3.124 9.802 1.00 90.50 190 GLY A N 1
ATOM 1505 C CA . GLY A 1 190 ? -2.670 2.020 10.048 1.00 90.50 190 GLY A CA 1
ATOM 1506 C C . GLY A 1 190 ? -3.304 2.079 11.440 1.00 90.50 190 GLY A C 1
ATOM 1507 O O . GLY A 1 190 ? -4.517 1.922 11.565 1.00 90.50 190 GLY A O 1
ATOM 1508 N N . ALA A 1 191 ? -2.509 2.365 12.475 1.00 91.00 191 ALA A N 1
ATOM 1509 C CA . ALA A 1 191 ? -3.003 2.520 13.842 1.00 91.00 191 ALA A CA 1
ATOM 1510 C C . ALA A 1 191 ? -3.919 3.747 13.991 1.00 91.00 191 ALA A C 1
ATOM 1512 O O . ALA A 1 191 ? -4.998 3.636 14.566 1.00 91.00 191 ALA A O 1
ATOM 1513 N N . ASP A 1 192 ? -3.545 4.890 13.420 1.00 90.88 192 ASP A N 1
ATOM 1514 C CA . ASP A 1 192 ? -4.344 6.118 13.461 1.00 90.88 192 ASP A CA 1
ATOM 1515 C C . ASP A 1 192 ? -5.719 5.917 12.809 1.00 90.88 192 ASP A C 1
ATOM 1517 O O . ASP A 1 192 ? -6.713 6.487 13.261 1.00 90.88 192 ASP A O 1
ATOM 1521 N N . ILE A 1 193 ? -5.806 5.083 11.770 1.00 90.12 193 ILE A N 1
ATOM 1522 C CA . ILE A 1 193 ? -7.075 4.746 11.117 1.00 90.12 193 ILE A CA 1
ATOM 1523 C C . ILE A 1 193 ? -7.851 3.702 11.927 1.00 90.12 193 ILE A C 1
ATOM 1525 O O . ILE A 1 193 ? -9.017 3.935 12.236 1.00 90.12 193 ILE A O 1
ATOM 1529 N N . GLY A 1 194 ? -7.226 2.564 12.237 1.00 89.50 194 GLY A N 1
ATOM 1530 C CA . GLY A 1 194 ? -7.916 1.359 12.704 1.00 89.50 194 GLY A CA 1
ATOM 1531 C C . GLY A 1 194 ? -8.031 1.201 14.219 1.00 89.50 194 GLY A C 1
ATOM 1532 O O . GLY A 1 194 ? -8.940 0.521 14.672 1.00 89.50 194 GLY A O 1
ATOM 1533 N N . PHE A 1 195 ? -7.150 1.815 15.014 1.00 92.38 195 PHE A N 1
ATOM 1534 C CA . PHE A 1 195 ? -7.131 1.618 16.465 1.00 92.38 195 PHE A CA 1
ATOM 1535 C C . PHE A 1 195 ? -8.027 2.629 17.190 1.00 92.38 195 PHE A C 1
ATOM 1537 O O . PHE A 1 195 ? -7.773 3.838 17.199 1.00 92.38 195 PHE A O 1
ATOM 1544 N N . VAL A 1 196 ? -9.076 2.135 17.836 1.00 92.88 196 VAL A N 1
ATOM 1545 C CA . VAL A 1 196 ? -10.063 2.908 18.589 1.00 92.88 196 VAL A CA 1
ATOM 1546 C C . VAL A 1 196 ? -10.046 2.444 20.041 1.00 92.88 196 VAL A C 1
ATOM 1548 O O . VAL A 1 196 ? -10.673 1.459 20.410 1.00 92.88 196 VAL A O 1
ATOM 1551 N N . GLU A 1 197 ? -9.344 3.166 20.904 1.00 87.50 197 GLU A N 1
ATOM 1552 C CA . GLU A 1 197 ? -9.421 2.951 22.353 1.00 87.50 197 GLU A CA 1
ATOM 1553 C C . GLU A 1 197 ? -10.801 3.418 22.868 1.00 87.50 197 GLU A C 1
ATOM 1555 O O . GLU A 1 197 ? -11.187 4.536 22.513 1.00 87.50 197 GLU A O 1
ATOM 1560 N N . PRO A 1 198 ? -11.588 2.662 23.673 1.00 87.69 198 PRO A N 1
ATOM 1561 C CA . PRO A 1 198 ? -11.438 1.312 24.250 1.00 87.69 198 PRO A CA 1
ATOM 1562 C C . PRO A 1 198 ? -12.272 0.227 23.516 1.00 87.69 198 PRO A C 1
ATOM 1564 O O . PRO A 1 198 ? -12.779 -0.722 24.127 1.00 87.69 198 PRO A O 1
ATOM 1567 N N . GLU A 1 199 ? -12.524 0.411 22.223 1.00 91.50 199 GLU A N 1
ATOM 1568 C CA . GLU A 1 199 ? -13.407 -0.448 21.427 1.00 91.50 199 GLU A CA 1
ATOM 1569 C C . GLU A 1 199 ? -12.653 -1.572 20.712 1.00 91.50 199 GLU A C 1
ATOM 1571 O O . GLU A 1 199 ? -13.169 -2.685 20.620 1.00 91.50 199 GLU A O 1
ATOM 1576 N N . THR A 1 200 ? -11.428 -1.303 20.258 1.00 89.38 200 THR A N 1
ATOM 1577 C CA . THR A 1 200 ? -10.616 -2.261 19.507 1.00 89.38 200 THR A CA 1
ATOM 1578 C C . THR A 1 200 ? -10.218 -3.455 20.368 1.00 89.38 200 THR A C 1
ATOM 1580 O O . THR A 1 200 ? -9.526 -3.321 21.380 1.00 89.38 200 THR A O 1
ATOM 1583 N N . ILE A 1 201 ? -10.589 -4.647 19.902 1.00 88.69 201 ILE A N 1
ATOM 1584 C CA . ILE A 1 201 ? -10.117 -5.926 20.433 1.00 88.69 201 ILE A CA 1
ATOM 1585 C C . ILE A 1 201 ? -9.078 -6.465 19.452 1.00 88.69 201 ILE A C 1
ATOM 1587 O O . ILE A 1 201 ? -9.412 -6.981 18.387 1.00 88.69 201 ILE A O 1
ATOM 1591 N N . ALA A 1 202 ? -7.801 -6.315 19.798 1.00 85.38 202 ALA A N 1
ATOM 1592 C CA . ALA A 1 202 ? -6.705 -6.767 18.951 1.00 85.38 202 ALA A CA 1
ATOM 1593 C C . ALA A 1 202 ? -6.450 -8.269 19.132 1.00 85.38 202 ALA A C 1
ATOM 1595 O O . ALA A 1 202 ? -6.351 -8.766 20.255 1.00 85.38 202 ALA A O 1
ATOM 1596 N N . SER A 1 203 ? -6.278 -8.972 18.015 1.00 84.62 203 SER A N 1
ATOM 1597 C CA . SER A 1 203 ? -5.672 -10.303 17.997 1.00 84.62 203 SER A CA 1
ATOM 1598 C C . SER A 1 203 ? -4.235 -10.191 17.496 1.00 84.62 203 SER A C 1
ATOM 1600 O O . SER A 1 203 ? -3.923 -9.351 16.651 1.00 84.62 203 SER A O 1
ATOM 1602 N N . LEU A 1 204 ? -3.348 -11.002 18.068 1.00 85.38 204 LEU A N 1
ATOM 1603 C CA . LEU A 1 204 ? -1.973 -11.137 17.604 1.00 85.38 204 LEU A CA 1
ATOM 1604 C C . LEU A 1 204 ? -1.906 -12.376 16.715 1.00 85.38 204 LEU A C 1
ATOM 1606 O O . LEU A 1 204 ? -2.207 -13.474 17.184 1.00 85.38 204 LEU A O 1
ATOM 1610 N N . ASP A 1 205 ? -1.517 -12.187 15.458 1.00 81.50 205 ASP A N 1
ATOM 1611 C CA . ASP A 1 205 ? -1.248 -13.264 14.508 1.00 81.50 205 ASP A CA 1
ATOM 1612 C C . ASP A 1 205 ? 0.071 -12.993 13.770 1.00 81.50 205 ASP A C 1
ATOM 1614 O O . ASP A 1 205 ? 0.493 -11.842 13.622 1.00 81.50 205 ASP A O 1
ATOM 1618 N N . ASP A 1 206 ? 0.727 -14.068 13.337 1.00 81.06 206 ASP A N 1
ATOM 1619 C CA . ASP A 1 206 ? 2.013 -14.027 12.648 1.00 81.06 206 ASP A CA 1
ATOM 1620 C C . ASP A 1 206 ? 1.810 -14.195 11.135 1.00 81.06 206 ASP A C 1
ATOM 1622 O O . ASP A 1 206 ? 1.663 -15.312 10.617 1.00 81.06 206 ASP A O 1
ATOM 1626 N N . ASP A 1 207 ? 1.884 -13.083 10.403 1.00 80.06 207 ASP A N 1
ATOM 1627 C CA . ASP A 1 207 ? 1.916 -13.099 8.943 1.00 80.06 207 ASP A CA 1
ATOM 1628 C C . ASP A 1 207 ? 3.310 -13.461 8.420 1.00 80.06 207 ASP A C 1
ATOM 1630 O O . ASP A 1 207 ? 4.329 -12.861 8.773 1.00 80.06 207 ASP A O 1
ATOM 1634 N N . MET A 1 208 ? 3.371 -14.437 7.511 1.00 75.56 208 MET A N 1
ATOM 1635 C CA . MET A 1 208 ? 4.627 -14.831 6.875 1.00 75.56 208 MET A CA 1
ATOM 1636 C C . MET A 1 208 ? 4.765 -14.207 5.488 1.00 75.56 208 MET A C 1
ATOM 1638 O O . MET A 1 208 ? 4.141 -14.657 4.524 1.00 75.56 208 MET A O 1
ATOM 1642 N N . ILE A 1 209 ? 5.689 -13.256 5.346 1.00 70.88 209 ILE A N 1
ATOM 1643 C CA . ILE A 1 209 ? 6.153 -12.813 4.028 1.00 70.88 209 ILE A CA 1
ATOM 1644 C C . ILE A 1 209 ? 7.102 -13.876 3.480 1.00 70.88 209 ILE A C 1
ATOM 1646 O O . ILE A 1 209 ? 8.235 -14.043 3.938 1.00 70.88 209 ILE A O 1
ATOM 1650 N N . ARG A 1 210 ? 6.636 -14.633 2.486 1.00 67.06 210 ARG A N 1
ATOM 1651 C CA . ARG A 1 210 ? 7.436 -15.700 1.889 1.00 67.06 210 ARG A CA 1
ATOM 1652 C C . ARG A 1 210 ? 8.473 -15.125 0.930 1.00 67.06 210 ARG A C 1
ATOM 1654 O O . ARG A 1 210 ? 8.175 -14.855 -0.229 1.00 67.06 210 ARG A O 1
ATOM 1661 N N . LEU A 1 211 ? 9.717 -15.047 1.385 1.00 63.34 211 LEU A N 1
ATOM 1662 C CA . LEU A 1 211 ? 10.868 -14.794 0.524 1.00 63.34 211 LEU A CA 1
ATOM 1663 C C . LEU A 1 211 ? 11.480 -16.135 0.110 1.00 63.34 211 LEU A C 1
ATOM 1665 O O . LEU A 1 211 ? 11.785 -16.974 0.955 1.00 63.34 211 LEU A O 1
ATOM 1669 N N . ARG A 1 212 ? 11.644 -16.361 -1.195 1.00 56.44 212 ARG A N 1
ATOM 1670 C CA . ARG A 1 212 ? 12.446 -17.478 -1.709 1.00 56.44 212 ARG A CA 1
ATOM 1671 C C . ARG A 1 212 ? 13.705 -16.893 -2.330 1.00 56.44 212 ARG A C 1
ATOM 1673 O O . ARG A 1 212 ? 13.603 -16.163 -3.310 1.00 56.44 212 ARG A O 1
ATOM 1680 N N . SER A 1 213 ? 14.873 -17.214 -1.784 1.00 54.69 213 SER A N 1
ATOM 1681 C CA . SER A 1 213 ? 16.110 -17.122 -2.558 1.00 54.69 213 SER A CA 1
ATOM 1682 C C . SER A 1 213 ? 16.425 -18.515 -3.098 1.00 54.69 213 SER A C 1
ATOM 1684 O O . SER A 1 213 ? 16.201 -19.516 -2.418 1.00 54.69 213 SER A O 1
ATOM 1686 N N . THR A 1 214 ? 16.926 -18.589 -4.328 1.00 46.56 214 THR A N 1
ATOM 1687 C CA . THR A 1 214 ? 17.347 -19.846 -4.969 1.00 46.56 214 THR A CA 1
ATOM 1688 C C . THR A 1 214 ? 18.430 -20.586 -4.178 1.00 46.56 214 THR A C 1
ATOM 1690 O O . THR A 1 214 ? 18.575 -21.788 -4.337 1.00 46.56 214 THR A O 1
ATOM 1693 N N . LEU A 1 215 ? 19.145 -19.895 -3.284 1.00 49.12 215 LEU A N 1
ATOM 1694 C CA . LEU A 1 215 ? 20.230 -20.453 -2.477 1.00 49.12 215 LEU A CA 1
ATOM 1695 C C . LEU A 1 215 ? 19.764 -21.274 -1.265 1.00 49.12 215 LEU A C 1
ATOM 1697 O O . LEU A 1 215 ? 20.591 -21.968 -0.693 1.00 49.12 215 LEU A O 1
ATOM 1701 N N . VAL A 1 216 ? 18.495 -21.191 -0.834 1.00 46.59 216 VAL A N 1
ATOM 1702 C CA . VAL A 1 216 ? 18.019 -21.891 0.384 1.00 46.59 216 VAL A CA 1
ATOM 1703 C C . VAL A 1 216 ? 17.706 -23.371 0.129 1.00 46.59 216 VAL A C 1
ATOM 1705 O O . VAL A 1 216 ? 17.894 -24.191 1.028 1.00 46.59 216 VAL A O 1
ATOM 1708 N N . ASP A 1 217 ? 17.304 -23.733 -1.093 1.00 48.81 217 ASP A N 1
ATOM 1709 C CA . ASP A 1 217 ? 17.052 -25.134 -1.463 1.00 48.81 217 ASP A CA 1
ATOM 1710 C C . ASP A 1 217 ? 18.361 -25.955 -1.508 1.00 48.81 217 ASP A C 1
ATOM 1712 O O . ASP A 1 217 ? 18.368 -27.130 -1.138 1.00 48.81 217 ASP A O 1
ATOM 1716 N N . ASP A 1 218 ? 19.491 -25.318 -1.838 1.00 49.03 218 ASP A N 1
ATOM 1717 C CA . ASP A 1 218 ? 20.814 -25.961 -1.890 1.00 49.03 218 ASP A CA 1
ATOM 1718 C C . ASP A 1 218 ? 21.406 -26.272 -0.500 1.00 49.03 218 ASP A C 1
ATOM 1720 O O . ASP A 1 218 ? 22.356 -27.047 -0.385 1.00 49.03 218 ASP A O 1
ATOM 1724 N N . ILE A 1 219 ? 20.847 -25.704 0.577 1.00 53.00 219 ILE A N 1
ATOM 1725 C CA . ILE A 1 219 ? 21.360 -25.862 1.953 1.00 53.00 219 ILE A CA 1
ATOM 1726 C C . ILE A 1 219 ? 20.674 -27.010 2.711 1.00 53.00 219 ILE A C 1
ATOM 1728 O O . ILE A 1 219 ? 20.937 -27.216 3.896 1.00 53.00 219 ILE A O 1
ATOM 1732 N N . GLY A 1 220 ? 19.784 -27.768 2.059 1.00 45.44 220 GLY A N 1
ATOM 1733 C CA . GLY A 1 220 ? 19.176 -28.966 2.647 1.00 45.44 220 GLY A CA 1
ATOM 1734 C C . GLY A 1 220 ? 18.263 -28.702 3.851 1.00 45.44 220 GLY A C 1
ATOM 1735 O O . GLY A 1 220 ? 17.958 -29.630 4.603 1.00 45.44 220 GLY A O 1
ATOM 1736 N N . LEU A 1 221 ? 17.802 -27.461 4.048 1.00 49.91 221 LEU A N 1
ATOM 1737 C CA . LEU A 1 221 ? 16.796 -27.136 5.059 1.00 49.91 221 LEU A CA 1
ATOM 1738 C C . LEU A 1 221 ? 15.436 -27.650 4.582 1.00 49.91 221 LEU A C 1
ATOM 1740 O O . LEU A 1 221 ? 14.668 -26.964 3.911 1.00 49.91 221 LEU A O 1
ATOM 1744 N N . ALA A 1 222 ? 15.171 -28.914 4.909 1.00 48.81 222 ALA A N 1
ATOM 1745 C CA . ALA A 1 222 ? 13.931 -29.588 4.586 1.00 48.81 222 ALA A CA 1
ATOM 1746 C C . ALA A 1 222 ? 12.737 -28.822 5.168 1.00 48.81 222 ALA A C 1
ATOM 1748 O O . ALA A 1 222 ? 12.630 -28.572 6.368 1.00 48.81 222 ALA A O 1
ATOM 1749 N N . HIS A 1 223 ? 11.815 -28.478 4.279 1.00 53.66 223 HIS A N 1
ATOM 1750 C CA . HIS A 1 223 ? 10.547 -27.850 4.597 1.00 53.66 223 HIS A CA 1
ATOM 1751 C C . HIS A 1 223 ? 9.719 -28.743 5.538 1.00 53.66 223 HIS A C 1
ATOM 1753 O O . HIS A 1 223 ? 9.091 -29.707 5.102 1.00 53.66 223 HIS A O 1
ATOM 1759 N N . THR A 1 224 ? 9.626 -28.391 6.819 1.00 50.72 224 THR A N 1
ATOM 1760 C CA . THR A 1 224 ? 8.602 -28.943 7.716 1.00 50.72 224 THR A CA 1
ATOM 1761 C C . THR A 1 224 ? 7.301 -28.177 7.493 1.00 50.72 224 THR A C 1
ATOM 1763 O O . THR A 1 224 ? 7.132 -27.031 7.903 1.00 50.72 224 THR A O 1
ATOM 1766 N N . ARG A 1 225 ? 6.379 -28.774 6.733 1.00 54.47 225 ARG A N 1
ATOM 1767 C CA . ARG A 1 225 ? 5.027 -28.230 6.530 1.00 54.47 225 ARG A CA 1
ATOM 1768 C C . ARG A 1 225 ? 4.208 -28.417 7.804 1.00 54.47 225 ARG A C 1
ATOM 1770 O O . ARG A 1 225 ? 4.200 -29.511 8.357 1.00 54.47 225 ARG A O 1
ATOM 1777 N N . ASN A 1 226 ? 3.490 -27.379 8.238 1.00 56.69 226 ASN A N 1
ATOM 1778 C CA . ASN A 1 226 ? 2.505 -27.500 9.312 1.00 56.69 226 ASN A CA 1
ATOM 1779 C C . ASN A 1 226 ? 1.219 -28.143 8.750 1.00 56.69 226 ASN A C 1
ATOM 1781 O O . ASN A 1 226 ? 0.527 -27.496 7.960 1.00 56.69 226 ASN A O 1
ATOM 1785 N N . PRO A 1 227 ? 0.869 -29.378 9.150 1.00 59.78 227 PRO A N 1
ATOM 1786 C CA . PRO A 1 227 ? -0.296 -30.084 8.623 1.00 59.78 227 PRO A CA 1
ATOM 1787 C C . PRO A 1 227 ? -1.639 -29.463 9.037 1.00 59.78 227 PRO A C 1
ATOM 1789 O O . PRO A 1 227 ? -2.654 -29.832 8.467 1.00 59.78 227 PRO A O 1
ATOM 1792 N N . LYS A 1 228 ? -1.671 -28.514 9.985 1.00 60.84 228 LYS A N 1
ATOM 1793 C CA . LYS A 1 228 ? -2.910 -27.843 10.423 1.00 60.84 228 LYS A CA 1
ATOM 1794 C C . LYS A 1 228 ? -3.333 -26.651 9.555 1.00 60.84 228 LYS A C 1
ATOM 1796 O O . LYS A 1 228 ? -4.421 -26.131 9.759 1.00 60.84 228 LYS A O 1
ATOM 1801 N N . LYS A 1 229 ? -2.474 -26.176 8.643 1.00 50.69 229 LYS A N 1
ATOM 1802 C CA . LYS A 1 229 ? -2.719 -24.959 7.840 1.00 50.69 229 LYS A CA 1
ATOM 1803 C C . LYS A 1 229 ? -3.278 -25.233 6.434 1.00 50.69 229 LYS A C 1
ATOM 1805 O O . LYS A 1 229 ? -3.327 -24.309 5.632 1.00 50.69 229 LYS A O 1
ATOM 1810 N N . TRP A 1 230 ? -3.679 -26.464 6.114 1.00 46.69 230 TRP A N 1
ATOM 1811 C CA . TRP A 1 230 ? -4.336 -26.760 4.838 1.00 46.69 230 TRP A CA 1
ATOM 1812 C C . TRP A 1 230 ? -5.753 -27.279 5.091 1.00 46.69 230 TRP A C 1
ATOM 1814 O O . TRP A 1 230 ? -5.940 -28.264 5.800 1.00 46.69 230 TRP A O 1
ATOM 1824 N N . TYR A 1 231 ? -6.730 -26.585 4.516 1.00 40.25 231 TYR A N 1
ATOM 1825 C CA . TYR A 1 231 ? -8.020 -27.155 4.160 1.00 40.25 231 TYR A CA 1
ATOM 1826 C C . TYR A 1 231 ? -8.023 -27.287 2.637 1.00 40.25 231 TYR A C 1
ATOM 1828 O O . TYR A 1 231 ? -7.763 -26.305 1.948 1.00 40.25 231 TYR A O 1
ATOM 1836 N N . ASP A 1 232 ? -8.196 -28.534 2.208 1.00 46.59 232 ASP A N 1
ATOM 1837 C CA . ASP A 1 232 ? -8.687 -29.102 0.949 1.00 46.59 232 ASP A CA 1
ATOM 1838 C C . ASP A 1 232 ? -8.374 -28.452 -0.414 1.00 46.59 232 ASP A C 1
ATOM 1840 O O . ASP A 1 232 ? -8.459 -27.249 -0.636 1.00 46.59 232 ASP A O 1
ATOM 1844 N N . GLN A 1 233 ? -7.982 -29.359 -1.316 1.00 38.91 233 GLN A N 1
ATOM 1845 C CA . GLN A 1 233 ? -7.564 -29.192 -2.711 1.00 38.91 233 GLN A CA 1
ATOM 1846 C C . GLN A 1 233 ? -8.633 -28.584 -3.620 1.00 38.91 233 GLN A C 1
ATOM 1848 O O . GLN A 1 233 ? -9.830 -28.877 -3.408 1.00 38.91 233 GLN A O 1
#

Sequence (233 aa):
MSDTESSSSSPSDNEGCSSTAWRFVDDPNMELRVDDVEDFLLCKARNEVNTVLERLRGRKTGGGVSEQRSVSVADILDVWLDDSILLAFKSFVNSSLQPDIVSTQELLSFIEVELWLSFYSTTPTAFYTSENRDLYPPMWTAMPKPRYMQILQALSTSTQRTSGAENQWKAPLSHDREMARIAEIVRRLGADIGFVEPETIASLDDDMIRLRSTLVDDIGLAHTRNPKKWYDQ